Protein AF-A0A7X7UYP5-F1 (afdb_monomer_lite)

Foldseek 3Di:
DVVCVVVVHQWDKAADPQFPFKFFQDLLDTHTDDDCLVVVVQVVVQVQFPQAFKEFEAAPVVRHSVDDDDQKDKQAFDPR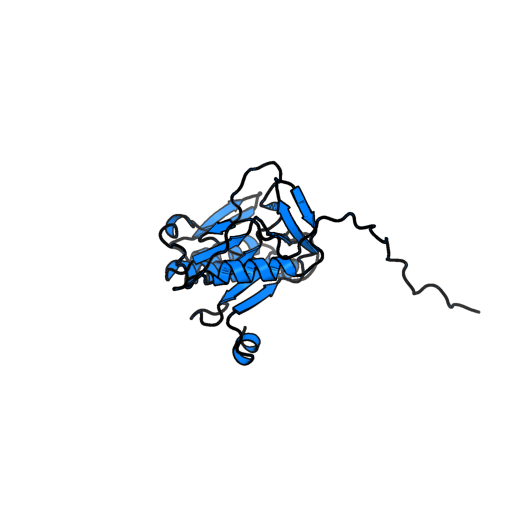IITGGPPPPDDFDDDAPSSRLSSVVSLVVLGMYIYGPSMHTHHDDQPPDPDDCNVPQDPDCSLVVRQVRVCVSCVPFKDWDDDPRGIHIDGHSVVSPPRDTHGDPPDDDDDDDDPSPDDDDDDDPDPDDPPPPPDDPDD

Radius of gyration: 20.15 Å; chains: 1; bounding box: 47×52×63 Å

Structure (mmCIF, N/CA/C/O backbone):
data_AF-A0A7X7UYP5-F1
#
_entry.id   AF-A0A7X7UYP5-F1
#
loop_
_atom_site.group_PDB
_atom_site.id
_atom_site.type_symbol
_atom_site.label_atom_id
_atom_site.label_alt_id
_atom_site.label_comp_id
_atom_site.label_asym_id
_atom_site.label_entity_id
_atom_site.label_seq_id
_atom_site.pdbx_PDB_ins_code
_atom_site.Cartn_x
_atom_site.Cartn_y
_atom_site.Cartn_z
_atom_site.occupancy
_atom_site.B_iso_or_equiv
_atom_site.auth_seq_id
_atom_site.auth_comp_id
_atom_site.auth_asym_id
_atom_site.auth_atom_id
_atom_site.pdbx_PDB_model_num
ATOM 1 N N . TRP A 1 1 ? -11.548 6.857 -11.536 1.00 92.25 1 TRP A N 1
ATOM 2 C CA . TRP A 1 1 ? -11.460 7.909 -10.504 1.00 92.25 1 TRP A CA 1
ATOM 3 C C . TRP A 1 1 ? -12.601 8.910 -10.645 1.00 92.25 1 TRP A C 1
ATOM 5 O O . TRP A 1 1 ? -13.434 8.954 -9.751 1.00 92.25 1 TRP A O 1
ATOM 15 N N . ASP A 1 2 ? -12.691 9.662 -11.748 1.00 94.06 2 ASP A N 1
ATOM 16 C CA . ASP A 1 2 ? -13.656 10.773 -11.877 1.00 94.06 2 ASP A CA 1
ATOM 17 C C . ASP A 1 2 ? -15.117 10.346 -11.751 1.00 94.06 2 ASP A C 1
ATOM 19 O O . ASP A 1 2 ? -15.872 10.990 -11.034 1.00 94.06 2 ASP A O 1
ATOM 23 N N . HIS A 1 3 ? -15.487 9.206 -12.336 1.00 95.62 3 HIS A N 1
ATOM 24 C CA . HIS A 1 3 ? -16.818 8.621 -12.165 1.00 95.62 3 HIS A CA 1
ATOM 25 C C . HIS A 1 3 ? -17.200 8.444 -10.682 1.00 95.62 3 HIS A C 1
ATOM 27 O O . HIS A 1 3 ? -18.268 8.864 -10.259 1.00 95.62 3 HIS A O 1
ATOM 33 N N . SER A 1 4 ? -16.281 7.936 -9.852 1.00 96.69 4 SER A N 1
ATOM 34 C CA . SER A 1 4 ? -16.532 7.760 -8.417 1.00 96.69 4 SER A CA 1
ATOM 35 C C . SER A 1 4 ? -16.694 9.089 -7.668 1.00 96.69 4 SER A C 1
ATOM 37 O O . SER A 1 4 ? -17.477 9.168 -6.723 1.00 96.69 4 SER A O 1
ATOM 39 N N . ILE A 1 5 ? -15.971 10.135 -8.084 1.00 96.62 5 ILE A N 1
ATOM 40 C CA . ILE A 1 5 ? -16.142 11.490 -7.541 1.00 96.62 5 ILE A CA 1
ATOM 41 C C . ILE A 1 5 ? -17.507 12.052 -7.942 1.00 96.62 5 ILE A C 1
ATOM 43 O O . ILE A 1 5 ? -18.197 12.610 -7.095 1.00 96.62 5 ILE A O 1
ATOM 47 N N . GLN A 1 6 ? -17.893 11.897 -9.210 1.00 97.25 6 GLN A N 1
ATOM 48 C CA . GLN A 1 6 ? -19.176 12.371 -9.738 1.00 97.25 6 GLN A CA 1
ATOM 49 C C . GLN A 1 6 ? -20.362 11.711 -9.025 1.00 97.25 6 GLN A C 1
ATOM 51 O O . GLN A 1 6 ? -21.352 12.378 -8.748 1.00 97.25 6 GLN A O 1
ATOM 56 N N . GLU A 1 7 ? -20.234 10.437 -8.652 1.00 97.69 7 GLU A N 1
ATOM 57 C CA . GLU A 1 7 ? -21.229 9.716 -7.848 1.00 97.69 7 GLU A CA 1
ATOM 58 C C . GLU A 1 7 ? -21.201 10.062 -6.344 1.00 97.69 7 GLU A C 1
ATOM 60 O O . GLU A 1 7 ? -22.009 9.552 -5.571 1.00 97.69 7 GLU A O 1
ATOM 65 N N . GLY A 1 8 ? -20.286 10.928 -5.897 1.00 97.44 8 GLY A N 1
ATOM 66 C CA . GLY A 1 8 ? -20.226 11.396 -4.509 1.00 97.44 8 GLY A CA 1
ATOM 67 C C . GLY A 1 8 ? -19.564 10.428 -3.523 1.00 97.44 8 GLY A C 1
ATOM 68 O O . GLY A 1 8 ? -19.680 10.604 -2.306 1.00 97.44 8 GLY A O 1
ATOM 69 N N . HIS A 1 9 ? -18.836 9.413 -3.999 1.00 97.81 9 HIS A N 1
ATOM 70 C CA . HIS A 1 9 ? -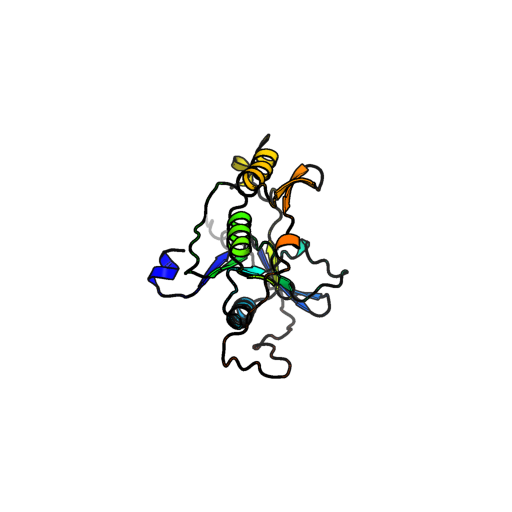18.145 8.475 -3.111 1.00 97.81 9 HIS A CA 1
ATOM 71 C C . HIS A 1 9 ? -16.899 9.108 -2.480 1.00 97.81 9 HIS A C 1
ATOM 73 O O . HIS A 1 9 ? -16.184 9.901 -3.093 1.00 97.81 9 HIS A O 1
ATOM 79 N N . LYS A 1 10 ? -16.570 8.710 -1.243 1.00 97.62 10 LYS A N 1
ATOM 80 C CA . LYS A 1 10 ? -15.363 9.191 -0.533 1.00 97.62 10 LYS A CA 1
ATOM 81 C C . LYS A 1 10 ? -14.080 8.498 -0.989 1.00 97.62 10 LYS A C 1
ATOM 83 O O . LYS A 1 10 ? -12.987 9.048 -0.832 1.00 97.62 10 LYS A O 1
ATOM 88 N N . LYS A 1 11 ? -14.207 7.263 -1.470 1.00 98.12 11 LYS A N 1
ATOM 89 C CA . LYS A 1 11 ? -13.112 6.411 -1.927 1.00 98.12 11 LYS A CA 1
ATOM 90 C C . LYS A 1 11 ? -13.592 5.538 -3.080 1.00 98.12 11 LYS A C 1
ATOM 92 O O . LYS A 1 11 ? -14.792 5.316 -3.209 1.00 98.12 11 LYS A O 1
ATOM 97 N N . HIS A 1 12 ? -12.657 4.996 -3.846 1.00 98.06 12 HIS A N 1
ATOM 98 C CA . HIS A 1 12 ? -12.935 3.953 -4.828 1.00 98.06 12 HIS A CA 1
ATOM 99 C C . HIS A 1 12 ? -11.889 2.856 -4.778 1.00 98.06 12 HIS A C 1
ATOM 101 O O . HIS A 1 12 ? -10.737 3.100 -4.417 1.00 98.06 12 HIS A O 1
ATOM 107 N N . TRP A 1 13 ? -12.307 1.661 -5.174 1.00 98.06 13 TRP A N 1
ATOM 108 C CA . TRP A 1 13 ? -11.406 0.556 -5.435 1.00 98.06 13 TRP A CA 1
ATOM 109 C C . TRP A 1 13 ? -10.909 0.595 -6.884 1.00 98.06 13 TRP A C 1
ATOM 111 O O . TRP A 1 13 ? -11.681 0.868 -7.803 1.00 98.06 13 TRP A O 1
ATOM 121 N N . ILE A 1 14 ? -9.630 0.288 -7.080 1.00 95.88 14 ILE A N 1
ATOM 122 C CA . ILE A 1 14 ? -9.044 -0.116 -8.359 1.00 95.88 14 ILE A CA 1
ATOM 123 C C . ILE A 1 14 ? -8.486 -1.519 -8.174 1.00 95.88 14 ILE A C 1
ATOM 125 O O . ILE A 1 14 ? -7.685 -1.743 -7.266 1.00 95.88 14 ILE A O 1
ATOM 129 N N . LEU A 1 15 ? -8.946 -2.451 -9.007 1.00 94.75 15 LEU A N 1
ATOM 130 C CA . LEU A 1 15 ? -8.510 -3.841 -9.023 1.00 94.75 15 LEU A CA 1
ATOM 131 C C . LEU A 1 15 ? -7.979 -4.162 -10.413 1.00 94.75 15 LEU A C 1
ATOM 133 O O . LEU A 1 15 ? -8.661 -3.914 -11.407 1.00 94.75 15 LEU A O 1
ATOM 137 N N . ASP A 1 16 ? -6.801 -4.763 -10.463 1.00 91.88 16 ASP A N 1
ATOM 138 C CA . ASP A 1 16 ? -6.270 -5.305 -11.703 1.00 91.88 16 ASP A CA 1
ATOM 139 C C . ASP A 1 16 ? -7.032 -6.579 -12.093 1.00 91.88 16 ASP A C 1
ATOM 141 O O . ASP A 1 16 ? -7.384 -7.412 -11.254 1.00 91.88 16 ASP A O 1
ATOM 145 N N . ASP A 1 17 ? -7.230 -6.746 -13.393 1.00 87.69 17 ASP A N 1
ATOM 146 C CA . ASP A 1 17 ? -7.996 -7.824 -14.024 1.00 87.69 17 ASP A CA 1
ATOM 147 C C . ASP A 1 17 ? -7.378 -9.225 -13.880 1.00 87.69 17 ASP A C 1
ATOM 149 O O . ASP A 1 17 ? -8.068 -10.235 -14.003 1.00 87.69 17 ASP A O 1
ATOM 153 N N . ASN A 1 18 ? -6.086 -9.312 -13.572 1.00 88.44 18 ASN A N 1
ATOM 154 C CA . ASN A 1 18 ? -5.356 -10.569 -13.402 1.00 88.44 18 ASN A CA 1
ATOM 155 C C . ASN A 1 18 ? -5.210 -11.010 -11.928 1.00 88.44 18 ASN A C 1
ATOM 157 O O . ASN A 1 18 ? -4.258 -11.719 -11.573 1.00 88.44 18 ASN A O 1
ATOM 161 N N . ILE A 1 19 ? -6.120 -10.574 -11.053 1.00 93.25 19 ILE A N 1
ATOM 162 C CA . ILE A 1 19 ? -6.278 -11.127 -9.703 1.00 93.25 19 ILE A CA 1
ATOM 163 C C . ILE A 1 19 ? -7.274 -12.290 -9.768 1.00 93.25 19 ILE A C 1
ATOM 165 O O . ILE A 1 19 ? -8.464 -12.087 -9.988 1.00 93.25 19 ILE A O 1
ATOM 169 N N . GLY A 1 20 ? -6.794 -13.517 -9.554 1.00 91.44 20 GLY A N 1
ATOM 170 C CA . GLY A 1 20 ? -7.617 -14.721 -9.723 1.00 91.44 20 GLY A CA 1
ATOM 171 C C . GLY A 1 20 ? -8.567 -14.999 -8.556 1.00 91.44 20 GLY A C 1
ATOM 172 O O . GLY A 1 20 ? -9.674 -15.505 -8.742 1.00 91.44 20 GLY A O 1
ATOM 173 N N . CYS A 1 21 ? -8.141 -14.694 -7.330 1.00 94.81 21 CYS A N 1
ATOM 174 C CA . CYS A 1 21 ? -8.973 -14.798 -6.135 1.00 94.81 21 CYS A CA 1
ATOM 175 C C . CYS A 1 21 ? -8.396 -13.997 -4.957 1.00 94.81 21 CYS A C 1
ATOM 177 O O . CYS A 1 21 ? -7.353 -13.349 -5.065 1.00 94.81 21 CYS A O 1
ATOM 179 N N . PHE A 1 22 ? -9.082 -14.056 -3.814 1.00 97.44 22 PHE A N 1
ATOM 180 C CA . PHE A 1 22 ? -8.644 -13.439 -2.566 1.00 97.44 22 PHE A CA 1
ATOM 181 C C . PHE A 1 22 ? -8.608 -14.454 -1.428 1.00 97.44 22 PHE A C 1
ATOM 183 O O . PHE A 1 22 ? -9.371 -15.424 -1.415 1.00 97.44 22 PHE A O 1
ATOM 190 N N . TYR A 1 23 ? -7.757 -14.192 -0.438 1.00 97.31 23 TYR A N 1
ATOM 191 C CA . TYR A 1 23 ? -7.598 -15.046 0.734 1.00 97.31 23 TYR A CA 1
ATOM 192 C C . TYR A 1 23 ? -7.751 -14.277 2.045 1.00 97.31 23 TYR A C 1
ATOM 194 O O . TYR A 1 23 ? -7.319 -13.132 2.168 1.00 97.31 23 TYR A O 1
ATOM 202 N N . ARG A 1 24 ? -8.272 -14.956 3.067 1.00 96.56 24 ARG A N 1
ATOM 203 C CA . ARG A 1 24 ? -8.165 -14.582 4.478 1.00 96.56 24 ARG A CA 1
ATOM 204 C C . ARG A 1 24 ? -6.976 -15.330 5.079 1.00 96.56 24 ARG A C 1
ATOM 206 O O . ARG A 1 24 ? -6.966 -16.560 5.096 1.00 96.56 24 ARG A O 1
ATOM 213 N N . LEU A 1 25 ? -5.991 -14.597 5.596 1.00 96.19 25 LEU A N 1
ATOM 214 C CA . LEU A 1 25 ? -4.861 -15.167 6.332 1.00 96.19 25 LEU A CA 1
ATOM 215 C C . LEU A 1 25 ? -5.162 -15.215 7.830 1.00 96.19 25 LEU A C 1
ATOM 217 O O . LEU A 1 25 ? -5.034 -14.203 8.520 1.00 96.19 25 LEU A O 1
ATOM 221 N N . ASN A 1 26 ? -5.509 -16.383 8.355 1.00 92.88 26 ASN A N 1
ATOM 222 C CA . ASN A 1 26 ? -5.739 -16.564 9.786 1.00 92.88 26 ASN A CA 1
ATOM 223 C C . ASN A 1 26 ? -4.924 -17.741 10.322 1.00 92.88 26 ASN A C 1
ATOM 225 O O . ASN A 1 26 ? -4.877 -18.786 9.682 1.00 92.88 26 ASN A O 1
ATOM 229 N N . HIS A 1 27 ? -4.254 -17.568 11.465 1.00 90.44 27 HIS A N 1
ATOM 230 C CA . HIS A 1 27 ? -3.369 -18.584 12.059 1.00 90.44 27 HIS A CA 1
ATOM 231 C C . HIS A 1 27 ? -2.393 -19.227 11.050 1.00 90.44 27 HIS A C 1
ATOM 233 O O . HIS A 1 27 ? -2.222 -20.442 11.020 1.00 90.44 27 HIS A O 1
ATOM 239 N N . ASN A 1 28 ? -1.765 -18.413 10.190 1.00 91.88 28 ASN A N 1
ATOM 240 C CA . ASN A 1 28 ? -0.854 -18.871 9.129 1.00 91.88 28 ASN A CA 1
ATOM 241 C C . ASN A 1 28 ? -1.485 -19.841 8.098 1.00 91.88 28 ASN A C 1
ATOM 243 O O . ASN A 1 28 ? -0.784 -20.541 7.357 1.00 91.88 28 ASN A O 1
ATOM 247 N N . LEU A 1 29 ? -2.814 -19.854 8.000 1.00 93.31 29 LEU A N 1
ATOM 248 C CA . LEU A 1 29 ? -3.590 -20.530 6.965 1.00 93.31 29 LEU A CA 1
ATOM 249 C C . LEU A 1 29 ? -4.213 -19.491 6.039 1.00 93.31 29 LEU A C 1
ATOM 251 O O . LEU A 1 29 ? -4.695 -18.456 6.492 1.00 93.31 29 LEU A O 1
ATOM 255 N N . LYS A 1 30 ? -4.183 -19.767 4.736 1.00 95.25 30 LYS A N 1
ATOM 256 C CA . LYS A 1 30 ? -4.757 -18.908 3.699 1.00 95.25 30 LYS A CA 1
ATOM 257 C C . LYS A 1 30 ? -6.018 -19.574 3.177 1.00 95.25 30 LYS A C 1
ATOM 259 O O . LYS A 1 30 ? -5.931 -20.542 2.429 1.00 95.25 30 LYS A O 1
ATOM 264 N N . TYR A 1 31 ? -7.171 -19.081 3.602 1.00 95.38 31 TYR A N 1
ATOM 265 C CA . TYR A 1 31 ? -8.463 -19.584 3.148 1.00 95.38 31 TYR A CA 1
ATOM 266 C C . TYR A 1 31 ? -8.974 -18.721 2.010 1.00 95.38 31 TYR A C 1
ATOM 268 O O . TYR A 1 31 ? -9.034 -17.501 2.160 1.00 95.38 31 TYR A O 1
ATOM 276 N N . ARG A 1 32 ? -9.336 -19.338 0.883 1.00 95.69 32 ARG A N 1
ATOM 277 C CA . ARG A 1 32 ? -9.972 -18.620 -0.224 1.00 95.69 32 ARG A CA 1
ATOM 278 C C . ARG A 1 32 ? -11.298 -18.035 0.255 1.00 95.69 32 ARG A C 1
ATOM 280 O O . ARG A 1 32 ? -12.057 -18.702 0.956 1.00 95.69 32 ARG A O 1
ATOM 287 N N . VAL A 1 33 ? -11.554 -16.789 -0.116 1.00 94.94 33 VAL A N 1
ATOM 288 C CA . VAL A 1 33 ? -12.777 -16.068 0.235 1.00 94.94 33 VAL A CA 1
ATOM 289 C C . VAL A 1 33 ? -13.701 -16.039 -0.978 1.00 94.94 33 VAL A C 1
ATOM 291 O O . VAL A 1 33 ? -13.247 -15.829 -2.101 1.00 94.94 33 VAL A O 1
ATOM 294 N N . TRP A 1 34 ? -14.994 -16.253 -0.735 1.00 91.62 34 TRP A N 1
ATOM 295 C CA . TRP A 1 34 ? -16.039 -16.315 -1.765 1.00 91.62 34 TRP A CA 1
ATOM 296 C C . TRP A 1 34 ? -17.038 -15.150 -1.694 1.00 91.62 34 TRP A C 1
ATOM 298 O O . TRP A 1 34 ? -17.967 -15.089 -2.489 1.00 91.62 34 TRP A O 1
ATOM 308 N N . SER A 1 35 ? -16.859 -14.221 -0.751 1.00 92.12 35 SER A N 1
ATOM 309 C CA . SER A 1 35 ? -17.697 -13.031 -0.589 1.00 92.12 35 SER A CA 1
ATOM 310 C C . SER A 1 35 ? -16.869 -11.743 -0.597 1.00 92.12 35 SER A C 1
ATOM 312 O O . SER A 1 35 ? -15.685 -11.731 -0.257 1.00 92.12 35 SER A O 1
ATOM 314 N N . GLY A 1 36 ? -17.522 -10.620 -0.908 1.00 94.44 36 GLY A N 1
ATOM 315 C CA . GLY A 1 36 ? -16.925 -9.283 -0.823 1.00 94.44 36 GLY A CA 1
ATOM 316 C C . GLY A 1 36 ? -16.675 -8.783 0.608 1.00 94.44 36 GLY A C 1
ATOM 317 O O . GLY A 1 36 ? -16.187 -7.670 0.789 1.00 94.44 36 GLY A O 1
ATOM 318 N N . THR A 1 37 ? -16.980 -9.579 1.641 1.00 96.62 37 THR A N 1
ATOM 319 C CA . THR A 1 37 ? -16.910 -9.161 3.051 1.00 96.62 37 THR A CA 1
ATOM 320 C C . THR A 1 37 ? -15.534 -8.613 3.431 1.00 96.62 37 THR A C 1
ATOM 322 O O . THR A 1 37 ? -15.450 -7.630 4.159 1.00 96.62 37 THR A O 1
ATOM 325 N N . ILE A 1 38 ? -14.443 -9.175 2.901 1.00 97.69 38 ILE A N 1
ATOM 326 C CA . ILE A 1 38 ? -13.086 -8.685 3.196 1.00 97.69 38 ILE A CA 1
ATOM 327 C C . ILE A 1 38 ? -12.839 -7.248 2.711 1.00 97.69 38 ILE A C 1
ATOM 329 O O . ILE A 1 38 ? -12.119 -6.508 3.378 1.00 97.69 38 ILE A O 1
ATOM 333 N N . PHE A 1 39 ? -13.463 -6.825 1.605 1.00 98.31 39 PHE A N 1
ATOM 334 C CA . PHE A 1 39 ? -13.389 -5.445 1.116 1.00 98.31 39 PHE A CA 1
ATOM 335 C C . PHE A 1 39 ? -14.111 -4.510 2.073 1.00 98.31 39 PHE A C 1
ATOM 337 O O . PHE A 1 39 ? -13.538 -3.514 2.509 1.00 98.31 39 PHE A O 1
ATOM 344 N N . ARG A 1 40 ? -15.312 -4.902 2.511 1.00 97.69 40 ARG A N 1
ATOM 345 C CA . ARG A 1 40 ? -16.074 -4.150 3.507 1.00 97.69 40 ARG A CA 1
ATOM 346 C C . ARG A 1 40 ? -15.318 -4.010 4.829 1.00 97.69 40 ARG A C 1
ATOM 348 O O . ARG A 1 40 ? -15.293 -2.933 5.415 1.00 97.69 40 ARG A O 1
ATOM 355 N N . VAL A 1 41 ? -14.678 -5.077 5.306 1.00 97.50 41 VAL A N 1
ATOM 356 C CA . VAL A 1 41 ? -13.884 -5.026 6.546 1.00 97.50 41 VAL A CA 1
ATOM 357 C C . VAL A 1 41 ? -12.662 -4.121 6.382 1.00 97.50 41 VAL A C 1
ATOM 359 O O . VAL A 1 41 ? -12.337 -3.361 7.295 1.00 97.50 41 VAL A O 1
ATOM 362 N N . ALA A 1 42 ? -12.006 -4.158 5.222 1.00 98.44 42 ALA A N 1
ATOM 363 C CA . ALA A 1 42 ? -10.893 -3.270 4.915 1.00 98.44 42 ALA A CA 1
ATOM 364 C C . ALA A 1 42 ? -11.317 -1.797 4.851 1.00 98.44 42 ALA A C 1
ATOM 366 O O . ALA A 1 42 ? -10.640 -0.953 5.434 1.00 98.44 42 ALA A O 1
ATOM 367 N N . GLU A 1 43 ? -12.458 -1.492 4.228 1.00 98.56 43 GLU A N 1
ATOM 368 C CA . GLU A 1 43 ? -13.066 -0.156 4.230 1.00 98.56 43 GLU A CA 1
ATOM 369 C C . GLU A 1 43 ? -13.362 0.321 5.648 1.00 98.56 43 GLU A C 1
ATOM 371 O O . GLU A 1 43 ? -12.911 1.398 6.025 1.00 98.56 43 GLU A O 1
ATOM 376 N N . ILE A 1 44 ? -14.048 -0.498 6.457 1.00 97.31 44 ILE A N 1
ATOM 377 C CA . ILE A 1 44 ? -14.376 -0.176 7.852 1.00 97.31 44 ILE A CA 1
ATOM 378 C C . ILE A 1 44 ? -13.102 0.112 8.643 1.00 97.31 44 ILE A C 1
ATOM 380 O O . ILE A 1 44 ? -13.056 1.093 9.380 1.00 97.31 44 ILE A O 1
ATOM 384 N N . PHE A 1 45 ? -12.063 -0.717 8.503 1.00 98.00 45 PHE A N 1
ATOM 385 C CA . PHE A 1 45 ? -10.793 -0.508 9.196 1.00 98.00 45 PHE A CA 1
ATOM 386 C C . PHE A 1 45 ? -10.103 0.781 8.741 1.00 98.00 45 PHE A C 1
ATOM 388 O O . PHE A 1 45 ? -9.682 1.581 9.574 1.00 98.00 45 PHE A O 1
ATOM 395 N N . THR A 1 46 ? -10.020 1.010 7.432 1.00 98.50 46 THR A N 1
ATOM 396 C CA . THR A 1 46 ? -9.455 2.229 6.845 1.00 98.50 46 THR A CA 1
ATOM 397 C C . THR A 1 46 ? -10.220 3.476 7.293 1.00 98.50 46 THR A C 1
ATOM 399 O O . THR A 1 46 ? -9.611 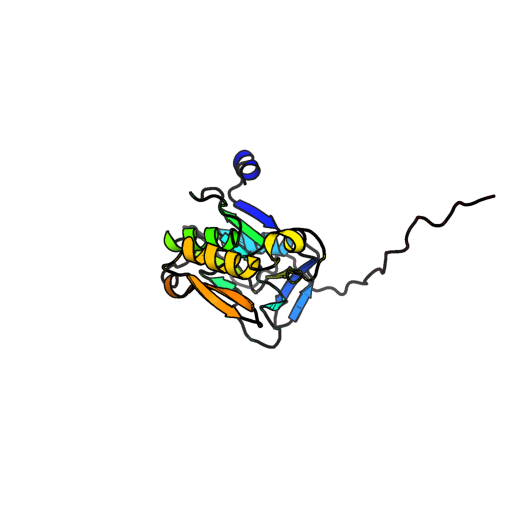4.492 7.630 1.00 98.50 46 THR A O 1
ATOM 402 N N . ASP A 1 47 ? -11.546 3.397 7.378 1.00 97.56 47 ASP A N 1
ATOM 403 C CA . ASP A 1 47 ? -12.420 4.500 7.765 1.00 97.56 47 ASP A CA 1
ATOM 404 C C . ASP A 1 47 ? -12.352 4.863 9.246 1.00 97.56 47 ASP A C 1
ATOM 406 O O . ASP A 1 47 ? -12.849 5.929 9.613 1.00 97.56 47 ASP A O 1
ATOM 410 N N . ARG A 1 48 ? -11.677 4.074 10.085 1.00 97.81 48 ARG A N 1
ATOM 411 C CA . ARG A 1 48 ? -11.357 4.471 11.468 1.00 97.81 48 ARG A CA 1
ATOM 412 C C . ARG A 1 48 ? -10.422 5.672 11.518 1.00 97.81 48 ARG A C 1
ATOM 414 O O . ARG A 1 48 ? -10.384 6.381 12.521 1.00 97.81 48 ARG A O 1
ATOM 421 N N . TYR A 1 49 ? -9.672 5.908 10.445 1.00 98.44 49 TYR A N 1
ATOM 422 C CA . TYR A 1 49 ? -8.592 6.878 10.426 1.00 98.44 49 TYR A CA 1
ATOM 423 C C . TYR A 1 49 ? -8.898 8.050 9.493 1.00 98.44 49 TYR A C 1
ATOM 425 O O . TYR A 1 49 ? -9.448 7.889 8.401 1.00 98.44 49 TYR A O 1
ATOM 433 N N . SER A 1 50 ? -8.546 9.262 9.918 1.00 97.88 50 SER A N 1
ATOM 434 C CA . SER A 1 50 ? -8.754 10.481 9.127 1.00 97.88 50 SER A CA 1
ATOM 435 C C . SER A 1 50 ? -7.685 10.674 8.048 1.00 97.88 50 SER A C 1
ATOM 437 O O . SER A 1 50 ? -7.967 11.292 7.023 1.00 97.88 50 SER A O 1
ATOM 439 N N . ASN A 1 51 ? -6.491 10.105 8.243 1.00 98.38 51 ASN A N 1
ATOM 440 C CA . ASN A 1 51 ? -5.303 10.350 7.423 1.00 98.38 51 ASN A CA 1
ATOM 441 C C . ASN A 1 51 ? -4.797 9.124 6.643 1.00 98.38 51 ASN A C 1
ATOM 443 O O . ASN A 1 51 ? -3.602 9.033 6.359 1.00 98.38 51 ASN A O 1
ATOM 447 N N . VAL A 1 52 ? -5.673 8.182 6.284 1.00 98.75 52 VAL A N 1
ATOM 448 C CA . VAL A 1 52 ? -5.320 7.098 5.353 1.00 98.75 52 VAL A CA 1
ATOM 449 C C . VAL A 1 52 ? -5.663 7.527 3.933 1.00 98.75 52 VAL A C 1
ATOM 451 O O . VAL A 1 52 ? -6.833 7.741 3.610 1.00 98.75 52 VAL A O 1
ATOM 454 N N . ALA A 1 53 ? -4.633 7.650 3.099 1.00 98.50 53 ALA A N 1
ATOM 455 C CA . ALA A 1 53 ? -4.784 7.984 1.688 1.00 98.50 53 ALA A CA 1
ATOM 456 C C . ALA A 1 53 ? -5.154 6.753 0.859 1.00 98.50 53 ALA A C 1
ATOM 458 O O . ALA A 1 53 ? -6.060 6.807 0.030 1.00 98.50 53 ALA A O 1
ATOM 459 N N . ILE A 1 54 ? -4.434 5.649 1.078 1.00 98.75 54 ILE A N 1
ATOM 460 C CA . ILE A 1 54 ? -4.531 4.441 0.258 1.00 98.75 54 ILE A CA 1
ATOM 461 C C . ILE A 1 54 ? -4.464 3.220 1.166 1.00 98.75 54 ILE A C 1
ATOM 463 O O . ILE A 1 54 ? -3.615 3.133 2.056 1.00 98.75 54 ILE A O 1
ATOM 467 N N . SER A 1 55 ? -5.335 2.251 0.924 1.00 98.88 55 SER A N 1
ATOM 468 C CA . SER A 1 55 ? -5.242 0.937 1.554 1.00 98.88 55 SER A CA 1
ATOM 469 C C . SER A 1 55 ? -5.447 -0.173 0.536 1.00 98.88 55 SER A C 1
ATOM 471 O O . SER A 1 55 ? -5.933 0.096 -0.553 1.00 98.88 55 SER A O 1
ATOM 473 N N . GLY A 1 56 ? -5.078 -1.407 0.855 1.00 98.56 56 GLY A N 1
ATOM 474 C CA . GLY A 1 56 ? -5.302 -2.529 -0.053 1.00 98.56 56 GLY A CA 1
ATOM 475 C C . GLY A 1 56 ? -4.665 -3.820 0.419 1.00 98.56 56 GLY A C 1
ATOM 476 O O . GLY A 1 56 ? -4.143 -3.891 1.534 1.00 98.56 56 GLY A O 1
ATOM 477 N N . PHE A 1 57 ? -4.736 -4.862 -0.403 1.00 98.50 57 PHE A N 1
ATOM 478 C CA . PHE A 1 57 ? -4.333 -6.214 -0.005 1.00 98.50 57 PHE A CA 1
ATOM 479 C C . PHE A 1 57 ? -2.935 -6.546 -0.505 1.00 98.50 57 PHE A C 1
ATOM 481 O O . PHE A 1 57 ? -2.572 -6.239 -1.637 1.00 98.50 57 PHE A O 1
ATOM 488 N N . ASN A 1 58 ? -2.139 -7.189 0.345 1.00 97.75 58 ASN A N 1
ATOM 489 C CA . ASN A 1 58 ? -0.833 -7.684 -0.057 1.00 97.75 58 ASN A CA 1
ATOM 490 C C . ASN A 1 58 ? -0.979 -8.888 -0.990 1.00 97.75 58 ASN A C 1
ATOM 492 O O . ASN A 1 58 ? -1.988 -9.595 -0.977 1.00 97.75 58 ASN A O 1
ATOM 496 N N . TYR A 1 59 ? 0.056 -9.157 -1.775 1.00 96.12 59 TYR A N 1
ATOM 497 C CA . TYR A 1 59 ? 0.072 -10.344 -2.616 1.00 96.12 59 TYR A CA 1
ATOM 498 C C . TYR A 1 59 ? 0.245 -11.595 -1.773 1.00 96.12 59 TYR A C 1
ATOM 500 O O . TYR A 1 59 ? 1.084 -11.641 -0.867 1.00 96.12 59 TYR A O 1
ATOM 508 N N . GLU A 1 60 ? -0.513 -12.630 -2.126 1.00 95.12 60 GLU A N 1
ATOM 509 C CA . GLU A 1 60 ? -0.439 -13.948 -1.504 1.00 95.12 60 GLU A CA 1
ATOM 510 C C . GLU A 1 60 ? 1.014 -14.435 -1.428 1.00 95.12 60 GLU A C 1
ATOM 512 O O . GLU A 1 60 ? 1.488 -14.787 -0.340 1.00 95.12 60 GLU A O 1
ATOM 517 N N . LEU A 1 61 ? 1.738 -14.338 -2.547 1.00 92.62 61 LEU A N 1
ATOM 518 C CA . LEU A 1 61 ? 3.105 -14.837 -2.703 1.00 92.62 61 LEU A CA 1
ATOM 519 C C . LEU A 1 61 ? 4.122 -14.134 -1.789 1.00 92.62 61 LEU A C 1
ATOM 521 O O . LEU A 1 61 ? 5.177 -14.688 -1.483 1.00 92.62 61 LEU A O 1
ATOM 525 N N . LEU A 1 62 ? 3.820 -12.910 -1.337 1.00 93.38 62 LEU A N 1
ATOM 526 C CA . LEU A 1 62 ? 4.701 -12.117 -0.474 1.00 93.38 62 LEU A CA 1
ATOM 527 C C . LEU A 1 62 ? 4.500 -12.409 1.018 1.00 93.38 62 LEU A C 1
ATOM 529 O O . LEU A 1 62 ? 5.318 -11.977 1.833 1.00 93.38 62 LEU A O 1
ATOM 533 N N . ILE A 1 63 ? 3.451 -13.154 1.383 1.00 95.00 63 ILE A N 1
ATOM 534 C CA . ILE A 1 63 ? 3.119 -13.504 2.769 1.00 95.00 63 ILE A CA 1
ATOM 535 C C . ILE A 1 63 ? 3.147 -15.027 2.944 1.00 95.00 63 ILE A C 1
ATOM 537 O O . ILE A 1 63 ? 2.105 -15.675 2.986 1.00 95.00 63 ILE A O 1
ATOM 541 N N . PRO A 1 64 ? 4.328 -15.665 3.013 1.00 92.50 64 PRO A N 1
ATOM 542 C CA . PRO A 1 64 ? 4.418 -17.118 3.121 1.00 92.50 64 PRO A CA 1
ATOM 543 C C . PRO A 1 64 ? 3.875 -17.623 4.466 1.00 92.50 64 PRO A C 1
ATOM 545 O O . PRO A 1 64 ? 4.182 -17.073 5.521 1.00 92.50 64 PRO A O 1
ATOM 548 N N . ARG A 1 65 ? 3.134 -18.741 4.443 1.00 91.62 65 ARG A N 1
ATOM 549 C CA . ARG A 1 65 ? 2.501 -19.356 5.632 1.00 91.62 65 ARG A CA 1
ATOM 550 C C . ARG A 1 65 ? 3.491 -19.714 6.748 1.00 91.62 65 ARG A C 1
ATOM 552 O O . ARG A 1 65 ? 3.131 -19.716 7.915 1.00 91.62 65 ARG A O 1
ATOM 559 N N . LYS A 1 66 ? 4.750 -20.005 6.408 1.00 90.50 66 LYS A N 1
ATOM 560 C CA . LYS A 1 66 ? 5.794 -20.381 7.379 1.00 90.50 66 LYS A CA 1
ATOM 561 C C . LYS A 1 66 ? 6.459 -19.181 8.073 1.00 90.50 66 LYS A C 1
ATOM 563 O O . LYS A 1 66 ? 7.412 -19.371 8.819 1.00 90.50 66 LYS A O 1
ATOM 568 N N . ARG A 1 67 ? 5.992 -17.950 7.834 1.00 89.06 67 ARG A N 1
ATOM 569 C CA . ARG A 1 67 ? 6.563 -16.729 8.414 1.00 89.06 67 ARG A CA 1
ATOM 570 C C . ARG A 1 67 ? 5.506 -15.958 9.197 1.00 89.06 67 ARG A C 1
ATOM 572 O O . ARG A 1 67 ? 4.462 -15.611 8.659 1.00 89.06 67 ARG A O 1
ATOM 579 N N . LYS A 1 68 ? 5.816 -15.618 10.451 1.00 88.94 68 LYS A N 1
ATOM 580 C CA . LYS A 1 68 ? 4.990 -14.708 11.255 1.00 88.94 68 LYS A CA 1
ATOM 581 C C . LYS A 1 68 ? 5.035 -13.294 10.662 1.00 88.94 68 LYS A C 1
ATOM 583 O O . LYS A 1 68 ? 6.107 -12.802 10.305 1.00 88.94 68 LYS A O 1
ATOM 588 N N . GLY A 1 69 ? 3.884 -12.632 10.596 1.00 90.50 69 GLY A N 1
ATOM 589 C CA . GLY A 1 69 ? 3.756 -11.253 10.127 1.00 90.50 69 GLY A CA 1
ATOM 590 C C . GLY A 1 69 ? 2.624 -10.511 10.842 1.00 90.50 69 GLY A C 1
ATOM 591 O O . GLY A 1 69 ? 1.754 -11.154 11.430 1.00 90.50 69 GLY A O 1
ATOM 592 N N . PRO A 1 70 ? 2.638 -9.167 10.830 1.00 95.50 70 PRO A N 1
ATOM 593 C CA . PRO A 1 70 ? 1.543 -8.370 11.372 1.00 95.50 70 PRO A CA 1
ATOM 594 C C . PRO A 1 70 ? 0.300 -8.471 10.471 1.00 95.50 70 PRO A C 1
ATOM 596 O O . PRO A 1 70 ? 0.441 -8.781 9.285 1.00 95.50 70 PRO A O 1
ATOM 599 N N . PRO A 1 71 ? -0.905 -8.148 10.975 1.00 95.75 71 PRO A N 1
ATOM 600 C CA . PRO A 1 71 ? -2.139 -8.174 10.182 1.00 95.75 71 PRO A CA 1
ATOM 601 C C . PRO A 1 71 ? -2.151 -7.152 9.035 1.00 95.75 71 PRO A C 1
ATOM 603 O O . PRO A 1 71 ? -2.908 -7.314 8.080 1.00 95.75 71 PRO A O 1
ATOM 606 N N . PHE A 1 72 ? -1.307 -6.123 9.100 1.00 98.25 72 PHE A N 1
ATOM 607 C CA . PHE A 1 72 ? -1.071 -5.157 8.032 1.00 98.25 72 PHE A CA 1
ATOM 608 C C . PHE A 1 72 ? 0.310 -4.509 8.194 1.00 98.25 72 PHE A C 1
ATOM 610 O O . PHE A 1 72 ? 0.884 -4.499 9.285 1.00 98.25 72 PHE A O 1
ATOM 617 N N . TYR A 1 73 ? 0.833 -3.948 7.109 1.00 98.31 73 TYR A N 1
ATOM 618 C CA . TYR A 1 73 ? 1.961 -3.023 7.122 1.00 98.31 73 TYR A CA 1
ATOM 619 C C . TYR A 1 73 ? 1.468 -1.590 6.951 1.00 98.31 73 TYR A C 1
ATOM 621 O O . TYR A 1 73 ? 0.481 -1.345 6.259 1.00 98.31 73 TYR A O 1
ATOM 629 N N . LEU A 1 74 ? 2.184 -0.646 7.557 1.00 98.56 74 LEU A N 1
ATOM 630 C CA . LEU A 1 74 ? 1.931 0.779 7.389 1.00 98.56 74 LEU A CA 1
ATOM 631 C C . LEU A 1 74 ? 2.987 1.432 6.511 1.00 98.56 74 LEU A C 1
ATOM 633 O O . LEU A 1 74 ? 4.142 1.005 6.486 1.00 98.56 74 LEU A O 1
ATOM 637 N N . ASN A 1 75 ? 2.570 2.515 5.864 1.00 98.62 75 ASN A N 1
ATOM 638 C CA . ASN A 1 75 ? 3.431 3.493 5.203 1.00 98.62 75 ASN A CA 1
ATOM 639 C C . ASN A 1 75 ? 4.356 2.875 4.160 1.00 98.62 75 ASN A C 1
ATOM 641 O O . ASN A 1 75 ? 5.555 3.142 4.090 1.00 98.62 75 ASN A O 1
ATOM 645 N N . THR A 1 76 ? 3.760 2.004 3.360 1.00 98.25 76 THR A N 1
ATOM 646 C CA . THR A 1 76 ? 4.407 1.310 2.262 1.00 98.25 76 THR A CA 1
ATOM 647 C C . THR A 1 76 ? 3.515 1.354 1.023 1.00 98.25 76 THR A C 1
ATOM 649 O O . THR A 1 76 ? 2.361 1.772 1.080 1.00 98.25 76 THR A O 1
ATOM 652 N N . ARG A 1 77 ? 4.044 0.948 -0.121 1.00 97.00 77 ARG A N 1
ATOM 653 C CA . ARG A 1 77 ? 3.258 0.738 -1.342 1.00 97.00 77 ARG A CA 1
ATOM 654 C C . ARG A 1 77 ? 2.087 -0.232 -1.179 1.00 97.00 77 ARG A C 1
ATOM 656 O O . ARG A 1 77 ? 2.201 -1.232 -0.469 1.00 97.00 77 ARG A O 1
ATOM 663 N N . VAL A 1 78 ? 1.032 0.035 -1.938 1.00 97.94 78 VAL A N 1
ATOM 664 C CA . VAL A 1 78 ? -0.109 -0.847 -2.199 1.00 97.94 78 VAL A CA 1
ATOM 665 C C . VAL A 1 78 ? -0.193 -1.014 -3.713 1.00 97.94 78 VAL A C 1
ATOM 667 O O . VAL A 1 78 ? -0.048 -0.021 -4.413 1.00 97.94 78 VAL A O 1
ATOM 670 N N . TYR A 1 79 ? -0.362 -2.240 -4.210 1.00 93.69 79 TYR A N 1
ATOM 671 C CA . TYR A 1 79 ? -0.296 -2.551 -5.643 1.00 93.69 79 TYR A CA 1
ATOM 672 C C . TYR A 1 79 ? -1.528 -3.304 -6.111 1.00 93.69 79 TYR A C 1
ATOM 674 O O . TYR A 1 79 ? -1.994 -4.182 -5.380 1.00 93.69 79 TYR A O 1
ATOM 682 N N . SER A 1 80 ? -1.995 -3.010 -7.328 1.00 91.62 80 SER A N 1
ATOM 683 C CA . SER A 1 80 ? -3.005 -3.774 -8.084 1.00 91.62 80 SER A CA 1
ATOM 684 C C . SER A 1 80 ? -4.382 -3.972 -7.436 1.00 91.62 80 SER A C 1
ATOM 686 O O . SER A 1 80 ? -5.281 -4.534 -8.051 1.00 91.62 80 SER A O 1
ATOM 688 N N . ASN A 1 81 ? -4.553 -3.582 -6.180 1.00 95.75 81 ASN A N 1
ATOM 689 C CA . ASN A 1 81 ? -5.798 -3.627 -5.437 1.00 95.75 81 ASN A CA 1
ATOM 690 C C . ASN A 1 81 ? -5.772 -2.493 -4.411 1.00 95.75 81 ASN A C 1
ATOM 692 O O . ASN A 1 81 ? -5.260 -2.667 -3.300 1.00 95.75 81 ASN A O 1
ATOM 696 N N . LEU A 1 82 ? -6.247 -1.318 -4.817 1.00 97.50 82 LEU A N 1
ATOM 697 C CA . LEU A 1 82 ? -6.116 -0.075 -4.070 1.00 97.50 82 LEU A CA 1
ATOM 698 C C . LEU A 1 82 ? -7.493 0.506 -3.769 1.00 97.50 82 LEU A C 1
ATOM 700 O O . LEU A 1 82 ? -8.243 0.830 -4.680 1.00 97.50 82 LEU A O 1
ATOM 704 N N . LEU A 1 83 ? -7.780 0.722 -2.492 1.00 98.69 83 LEU A N 1
ATOM 705 C CA . LEU A 1 83 ? -8.828 1.615 -2.023 1.00 98.69 83 LEU A CA 1
ATOM 706 C C . LEU A 1 83 ? -8.227 3.009 -1.853 1.00 98.69 83 LEU A C 1
ATOM 708 O O . LEU A 1 83 ? -7.447 3.243 -0.924 1.00 98.69 83 LEU A O 1
ATOM 712 N N . ILE A 1 84 ? -8.594 3.921 -2.747 1.00 98.56 84 ILE A N 1
ATOM 713 C CA . ILE A 1 84 ? -7.999 5.251 -2.884 1.00 98.56 84 ILE A CA 1
ATOM 714 C C . ILE A 1 84 ? -8.979 6.305 -2.394 1.00 98.56 84 ILE A C 1
ATOM 716 O O . ILE A 1 84 ? -10.151 6.301 -2.768 1.00 98.56 84 ILE A O 1
ATOM 720 N N . ARG A 1 85 ? -8.495 7.232 -1.567 1.00 98.06 85 ARG A N 1
ATOM 721 C CA . ARG A 1 85 ? -9.259 8.396 -1.121 1.00 98.06 85 ARG A CA 1
ATOM 722 C C . ARG A 1 85 ? -9.444 9.408 -2.264 1.00 98.06 85 ARG A C 1
ATOM 724 O O . ARG A 1 85 ? -8.481 9.795 -2.918 1.00 98.06 85 ARG A O 1
ATOM 731 N N . ASN A 1 86 ? -10.686 9.830 -2.509 1.00 97.88 86 ASN A N 1
ATOM 732 C CA . ASN A 1 86 ? -11.044 10.598 -3.709 1.00 97.88 86 ASN A CA 1
ATOM 733 C C . ASN A 1 86 ? -10.580 12.059 -3.698 1.00 97.88 86 ASN A C 1
ATOM 735 O O . ASN A 1 86 ? -10.299 12.612 -4.761 1.00 97.88 86 ASN A O 1
ATOM 739 N N . ASP A 1 87 ? -10.481 12.665 -2.517 1.00 96.38 87 ASP A N 1
ATOM 740 C CA . ASP A 1 87 ? -10.088 14.066 -2.314 1.00 96.38 87 ASP A CA 1
ATOM 741 C C . ASP A 1 87 ? -8.562 14.271 -2.251 1.00 96.38 87 ASP A C 1
ATOM 743 O O . ASP A 1 87 ? -8.100 15.366 -1.932 1.00 96.38 87 ASP A O 1
ATOM 747 N N . LEU A 1 88 ? -7.764 13.236 -2.550 1.00 96.81 88 LEU A N 1
ATOM 748 C CA . LEU A 1 88 ? -6.318 13.399 -2.652 1.00 96.81 88 LEU A CA 1
ATOM 749 C C . LEU A 1 88 ? -5.996 14.431 -3.746 1.00 96.81 88 LEU A C 1
ATOM 751 O O . LEU A 1 88 ? -6.599 14.381 -4.823 1.00 96.81 88 LEU A O 1
ATOM 755 N N . PRO A 1 89 ? -5.006 15.315 -3.536 1.00 95.25 89 PRO A N 1
ATOM 756 C CA . PRO A 1 89 ? -4.617 16.322 -4.527 1.00 95.25 89 PRO A CA 1
ATOM 757 C C . PRO A 1 89 ? -3.794 15.731 -5.688 1.00 95.25 89 PRO A C 1
ATOM 759 O O . PRO A 1 89 ? -3.332 16.447 -6.570 1.00 95.25 89 PRO A O 1
ATOM 762 N N . TYR A 1 90 ? -3.591 14.413 -5.693 1.00 93.56 90 TYR A N 1
ATOM 763 C CA . TYR A 1 90 ? -2.796 13.681 -6.671 1.00 93.56 90 TYR A CA 1
ATOM 764 C C . TYR A 1 90 ? -3.701 12.887 -7.614 1.00 93.56 90 TYR A C 1
ATOM 766 O O . TYR A 1 90 ? -4.730 12.352 -7.202 1.00 93.56 90 TYR A O 1
ATOM 774 N N . ARG A 1 91 ? -3.273 12.725 -8.865 1.00 94.75 91 ARG A N 1
ATOM 775 C CA . ARG A 1 91 ? -3.843 11.763 -9.819 1.00 94.75 91 ARG A CA 1
ATOM 776 C C . ARG A 1 91 ? -2.761 10.834 -10.353 1.00 94.75 91 ARG A C 1
ATOM 778 O O . ARG A 1 91 ? -1.574 11.096 -10.134 1.00 94.75 91 ARG A O 1
ATOM 785 N N . TRP A 1 92 ? -3.180 9.754 -11.006 1.00 94.88 92 TRP A N 1
ATOM 786 C CA . TRP A 1 92 ? -2.299 8.827 -11.717 1.00 94.88 92 TRP A CA 1
ATOM 787 C C . TRP A 1 92 ? -1.372 9.577 -12.676 1.00 94.88 92 TRP A C 1
ATOM 789 O O . TRP A 1 92 ? -1.780 10.565 -13.288 1.00 94.88 92 TRP A O 1
ATOM 799 N N . ARG A 1 93 ? -0.110 9.150 -12.753 1.00 94.50 93 ARG A N 1
ATOM 800 C CA . ARG A 1 93 ? 0.872 9.722 -13.675 1.00 94.50 93 ARG A CA 1
ATOM 801 C C . ARG A 1 93 ? 1.977 8.724 -13.981 1.00 94.50 93 ARG A C 1
ATOM 803 O O . ARG A 1 93 ? 2.369 7.933 -13.125 1.00 94.50 93 ARG A O 1
ATOM 810 N N . GLY A 1 94 ? 2.594 8.919 -15.140 1.00 89.44 94 GLY A N 1
ATOM 811 C CA . GLY A 1 94 ? 3.709 8.108 -15.602 1.00 89.44 94 GLY A CA 1
ATOM 812 C C . GLY A 1 94 ? 3.240 6.889 -16.388 1.00 89.44 94 GLY A C 1
ATOM 813 O O . GLY A 1 94 ? 2.072 6.753 -16.716 1.00 89.44 94 GLY A O 1
ATOM 814 N N . ARG A 1 95 ? 4.201 6.037 -16.740 1.00 88.12 95 ARG A N 1
ATOM 815 C CA . ARG A 1 95 ? 3.978 4.808 -17.520 1.00 88.12 95 ARG A CA 1
ATOM 816 C C . ARG A 1 95 ? 4.229 3.539 -16.706 1.00 88.12 95 ARG A C 1
ATOM 818 O O . ARG A 1 95 ? 3.771 2.461 -17.061 1.00 88.12 95 ARG A O 1
ATOM 825 N N . TYR A 1 96 ? 5.017 3.659 -15.640 1.00 90.19 96 TYR A N 1
ATOM 826 C CA . TYR A 1 96 ? 5.471 2.549 -14.814 1.00 90.19 96 TYR A CA 1
ATOM 827 C C . TYR A 1 96 ? 5.261 2.877 -13.344 1.00 90.19 96 TYR A C 1
ATOM 829 O O . TYR A 1 96 ? 5.489 4.008 -12.923 1.00 90.19 96 TYR A O 1
ATOM 837 N N . ASN A 1 97 ? 4.945 1.852 -12.550 1.00 93.19 97 ASN A N 1
ATOM 838 C CA . ASN A 1 97 ? 4.868 1.937 -11.090 1.00 93.19 97 ASN A CA 1
ATOM 839 C C . ASN A 1 97 ? 3.916 3.035 -10.576 1.00 93.19 97 ASN A C 1
ATOM 841 O O . ASN A 1 97 ? 4.167 3.584 -9.504 1.00 93.19 97 ASN A O 1
ATOM 845 N N . GLU A 1 98 ? 2.843 3.346 -11.305 1.00 94.69 98 GLU A N 1
ATOM 846 C CA . GLU A 1 98 ? 1.938 4.461 -10.990 1.00 94.69 98 GLU A CA 1
ATOM 847 C C . GLU A 1 98 ? 1.341 4.331 -9.576 1.00 94.69 98 GLU A C 1
ATOM 849 O O . GLU A 1 98 ? 1.314 5.301 -8.820 1.00 94.69 98 GLU A O 1
ATOM 854 N N . ASP A 1 99 ? 1.001 3.105 -9.160 1.00 95.62 99 ASP A N 1
ATOM 855 C CA . ASP A 1 99 ? 0.600 2.763 -7.785 1.00 95.62 99 ASP A CA 1
ATOM 856 C C . ASP A 1 99 ? 1.645 3.186 -6.741 1.00 95.62 99 ASP A C 1
ATOM 858 O O . ASP A 1 99 ? 1.329 3.696 -5.660 1.00 95.62 99 ASP A O 1
ATOM 862 N N . THR A 1 100 ? 2.922 2.955 -7.063 1.00 97.25 100 THR A N 1
ATOM 863 C CA . THR A 1 100 ? 4.052 3.251 -6.176 1.00 97.25 100 THR A CA 1
ATOM 864 C C . THR A 1 100 ? 4.258 4.753 -6.060 1.00 97.25 100 THR A C 1
ATOM 866 O O . THR A 1 100 ? 4.428 5.243 -4.944 1.00 97.25 100 THR A O 1
ATOM 869 N N . ASP A 1 101 ? 4.232 5.470 -7.186 1.00 98.06 101 ASP A N 1
ATOM 870 C CA . ASP A 1 101 ? 4.336 6.933 -7.227 1.00 98.06 101 ASP A CA 1
ATOM 871 C C . ASP A 1 101 ? 3.203 7.583 -6.425 1.00 98.06 101 ASP A C 1
ATOM 873 O O . ASP A 1 101 ? 3.457 8.434 -5.567 1.00 98.06 101 ASP A O 1
ATOM 877 N N . LEU A 1 102 ? 1.960 7.132 -6.626 1.00 98.12 102 LEU A N 1
ATOM 878 C CA . LEU A 1 102 ? 0.801 7.659 -5.910 1.00 98.12 102 LEU A CA 1
ATOM 879 C C . LEU A 1 102 ? 0.941 7.456 -4.393 1.00 98.12 102 LEU A C 1
ATOM 881 O O . LEU A 1 102 ? 0.736 8.392 -3.615 1.00 98.12 102 LEU A O 1
ATOM 885 N N . CYS A 1 103 ? 1.365 6.260 -3.970 1.00 98.50 103 CYS A N 1
ATOM 886 C CA . CYS A 1 103 ? 1.665 5.976 -2.568 1.00 98.50 103 CYS A CA 1
ATOM 887 C C . CYS A 1 103 ? 2.783 6.877 -2.023 1.00 98.50 103 CYS A C 1
ATOM 889 O O . CYS A 1 103 ? 2.625 7.451 -0.950 1.00 98.50 103 CYS A O 1
ATOM 891 N N . ILE A 1 104 ? 3.909 7.024 -2.730 1.00 98.62 104 ILE A N 1
ATOM 892 C CA . ILE A 1 104 ? 5.047 7.829 -2.256 1.00 98.62 104 ILE A CA 1
ATOM 893 C C . ILE A 1 104 ? 4.655 9.299 -2.101 1.00 98.62 104 ILE A C 1
ATOM 895 O O . ILE A 1 104 ? 5.000 9.897 -1.082 1.00 98.62 104 ILE A O 1
ATOM 899 N N . ARG A 1 105 ? 3.917 9.881 -3.055 1.00 98.44 105 ARG A N 1
ATOM 900 C CA . ARG A 1 105 ? 3.452 11.274 -2.952 1.00 98.44 105 ARG A CA 1
ATOM 901 C C . ARG A 1 105 ? 2.547 11.487 -1.745 1.00 98.44 105 ARG A C 1
ATOM 903 O O . ARG A 1 105 ? 2.797 12.396 -0.961 1.00 98.44 105 ARG A O 1
ATOM 910 N N . ALA A 1 106 ? 1.586 10.592 -1.521 1.00 98.50 106 ALA A N 1
ATOM 911 C CA . ALA A 1 106 ? 0.756 10.648 -0.322 1.00 98.50 106 ALA A CA 1
ATOM 912 C C . ALA A 1 106 ? 1.597 10.539 0.967 1.00 98.50 106 ALA A C 1
ATOM 914 O O . ALA A 1 106 ? 1.406 11.306 1.911 1.00 98.50 106 ALA A O 1
ATOM 915 N N . LEU A 1 107 ? 2.568 9.624 1.012 1.00 98.69 107 LEU A N 1
ATOM 916 C CA . LEU A 1 107 ? 3.431 9.447 2.183 1.00 98.69 107 LEU A CA 1
ATOM 917 C C . LEU A 1 107 ? 4.326 10.666 2.461 1.00 98.69 107 LEU A C 1
ATOM 919 O O . LEU A 1 107 ? 4.552 10.995 3.629 1.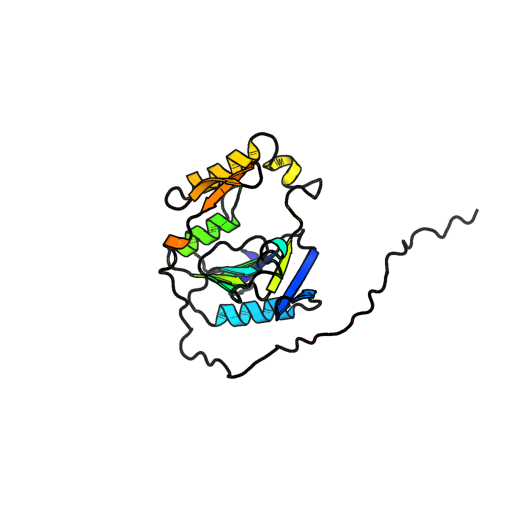00 98.69 107 LEU A O 1
ATOM 923 N N . LYS A 1 108 ? 4.821 11.349 1.422 1.00 98.44 108 LYS A N 1
ATOM 924 C CA . LYS A 1 108 ? 5.611 12.586 1.559 1.00 98.44 108 LYS A CA 1
ATOM 925 C C . LYS A 1 108 ? 4.813 13.708 2.222 1.00 98.44 108 LYS A C 1
ATOM 927 O O . LYS A 1 108 ? 5.356 14.385 3.093 1.00 98.44 108 LYS A O 1
ATOM 932 N N . ASP A 1 109 ? 3.519 13.789 1.930 1.00 98.25 109 ASP A N 1
ATOM 933 C CA . ASP A 1 109 ? 2.617 14.808 2.482 1.00 98.25 109 ASP A CA 1
ATOM 934 C C . ASP A 1 109 ? 1.988 14.395 3.829 1.00 98.25 109 ASP A C 1
ATOM 936 O O . ASP A 1 109 ? 1.033 15.000 4.314 1.00 98.25 109 ASP A O 1
ATOM 940 N N . GLY A 1 110 ? 2.533 13.361 4.479 1.00 98.06 110 GLY A N 1
ATOM 941 C CA . GLY A 1 110 ? 2.152 12.969 5.839 1.00 98.06 110 GLY A CA 1
ATOM 942 C C . GLY A 1 110 ? 0.925 12.057 5.933 1.00 98.06 110 GLY A C 1
ATOM 943 O O . GLY A 1 110 ? 0.506 11.711 7.045 1.00 98.06 110 GLY A O 1
ATOM 944 N N . TRP A 1 111 ? 0.365 11.620 4.802 1.00 98.62 111 TRP A N 1
ATOM 945 C CA . TRP A 1 111 ? -0.671 10.589 4.788 1.00 98.62 111 TRP A CA 1
ATOM 946 C C . TRP A 1 111 ? -0.106 9.225 5.190 1.00 98.62 111 TRP A C 1
ATOM 948 O O . TRP A 1 111 ? 1.093 8.968 5.105 1.00 98.62 111 TRP A O 1
ATOM 958 N N . CYS A 1 112 ? -0.981 8.321 5.616 1.00 98.81 112 CYS A N 1
ATOM 959 C CA . CYS A 1 112 ? -0.646 6.922 5.852 1.00 98.81 112 CYS A CA 1
ATOM 960 C C . CYS A 1 112 ? -1.180 6.035 4.727 1.00 98.81 112 CYS A C 1
ATOM 962 O O . CYS A 1 112 ? -2.195 6.340 4.092 1.00 98.81 112 CYS A O 1
ATOM 964 N N . THR A 1 113 ? -0.528 4.890 4.550 1.00 98.88 113 THR A N 1
ATOM 965 C CA . THR A 1 113 ? -1.056 3.780 3.754 1.00 98.88 113 THR A CA 1
ATOM 966 C C . THR A 1 113 ? -1.192 2.525 4.605 1.00 98.88 113 THR A C 1
ATOM 968 O O . THR A 1 113 ? -0.442 2.343 5.568 1.00 98.88 113 THR A O 1
ATOM 971 N N . ILE A 1 114 ? -2.149 1.661 4.256 1.00 98.88 114 ILE A N 1
ATOM 972 C CA . ILE A 1 114 ? -2.390 0.381 4.937 1.00 98.88 114 ILE A CA 1
ATOM 973 C C . ILE A 1 114 ? -2.327 -0.752 3.915 1.00 98.88 114 ILE A C 1
ATOM 975 O O . ILE A 1 114 ? -3.175 -0.853 3.035 1.00 98.88 114 ILE A O 1
ATOM 979 N N . LEU A 1 115 ? -1.352 -1.643 4.060 1.00 98.75 115 LEU A N 1
ATOM 980 C CA . LEU A 1 115 ? -1.257 -2.859 3.261 1.00 98.75 115 LEU A CA 1
ATOM 981 C C . LEU A 1 115 ? -1.655 -4.059 4.119 1.00 98.75 115 LEU A C 1
ATOM 983 O O . LEU A 1 115 ? -0.871 -4.510 4.955 1.00 98.75 115 LEU A O 1
ATOM 987 N N . PHE A 1 116 ? -2.868 -4.569 3.937 1.00 98.69 116 PHE A N 1
ATOM 988 C CA . PHE A 1 116 ? -3.383 -5.694 4.708 1.00 98.69 116 PHE A CA 1
ATOM 989 C C . PHE A 1 116 ? -2.642 -6.989 4.366 1.00 98.69 116 PHE A C 1
ATOM 991 O O . PHE A 1 116 ? -2.451 -7.325 3.203 1.00 98.69 116 PHE A O 1
ATOM 998 N N . ASN A 1 117 ? -2.264 -7.731 5.405 1.00 98.00 117 ASN A N 1
ATOM 999 C CA . ASN A 1 117 ? -1.798 -9.115 5.313 1.00 98.00 117 ASN A CA 1
ATOM 1000 C C . ASN A 1 117 ? -2.876 -10.097 5.794 1.00 98.00 117 ASN A C 1
ATOM 1002 O O . ASN A 1 117 ? -2.830 -11.269 5.444 1.00 98.00 117 ASN A O 1
ATOM 1006 N N . ALA A 1 118 ? -3.848 -9.634 6.591 1.00 97.06 118 ALA A N 1
ATOM 1007 C CA . ALA A 1 118 ? -5.015 -10.417 7.002 1.00 97.06 118 ALA A CA 1
ATOM 1008 C C . ALA A 1 118 ? -5.921 -10.790 5.813 1.00 97.06 118 ALA A C 1
ATOM 1010 O O . ALA A 1 118 ? -6.619 -11.807 5.884 1.00 97.06 118 ALA A O 1
ATOM 1011 N N . PHE A 1 119 ? -5.864 -9.993 4.741 1.00 97.94 119 PHE A N 1
ATOM 1012 C CA . PHE A 1 119 ? -6.510 -10.205 3.448 1.00 97.94 119 PHE A CA 1
ATOM 1013 C C . PHE A 1 119 ? -5.443 -10.147 2.356 1.00 97.94 119 PHE A C 1
ATOM 1015 O O . PHE A 1 119 ? -4.594 -9.257 2.386 1.00 97.94 119 PHE A O 1
ATOM 1022 N N . LEU A 1 120 ? -5.465 -11.096 1.425 1.00 97.56 120 LEU A N 1
ATOM 1023 C CA . LEU A 1 120 ? -4.440 -11.251 0.394 1.00 97.56 120 LEU A CA 1
ATOM 1024 C C . LEU A 1 120 ? -5.080 -11.341 -0.992 1.00 97.56 120 LEU A C 1
ATOM 1026 O O . LEU A 1 120 ? -6.157 -11.918 -1.130 1.00 97.56 120 LEU A O 1
ATOM 1030 N N . ALA A 1 121 ? -4.392 -10.823 -2.005 1.00 97.25 121 ALA A N 1
ATOM 1031 C CA . ALA A 1 121 ? -4.766 -10.947 -3.412 1.00 97.25 121 ALA A CA 1
ATOM 1032 C C . ALA A 1 121 ? -3.899 -11.995 -4.126 1.00 97.25 121 ALA A C 1
ATOM 1034 O O . ALA A 1 121 ? -2.669 -11.989 -3.995 1.00 97.25 121 ALA A O 1
ATOM 1035 N N . ASP A 1 122 ? -4.541 -12.873 -4.896 1.00 95.12 122 ASP A N 1
ATOM 1036 C CA . ASP A 1 122 ? -3.888 -13.854 -5.766 1.00 95.12 122 ASP A CA 1
ATOM 1037 C C . ASP A 1 122 ? -3.536 -13.225 -7.114 1.00 95.12 122 ASP A C 1
ATOM 1039 O O . ASP A 1 122 ? -4.215 -13.404 -8.128 1.00 95.12 122 ASP A O 1
ATOM 1043 N N . LYS A 1 123 ? -2.512 -12.376 -7.093 1.00 90.12 123 LYS A N 1
ATOM 1044 C CA . LYS A 1 123 ? -2.028 -11.688 -8.283 1.00 90.12 123 LYS A CA 1
ATOM 1045 C C . LYS A 1 123 ? -1.181 -12.654 -9.106 1.00 90.12 123 LYS A C 1
ATOM 1047 O O . LYS A 1 123 ? -0.125 -13.092 -8.642 1.00 90.12 123 LYS A O 1
ATOM 1052 N N . VAL A 1 124 ? -1.592 -12.916 -10.347 1.00 82.06 124 VAL A N 1
ATOM 1053 C CA . VAL A 1 124 ? -0.776 -13.697 -11.282 1.00 82.06 124 VAL A CA 1
ATOM 1054 C C . VAL A 1 124 ? 0.570 -12.998 -11.478 1.00 82.06 124 VAL A C 1
ATOM 1056 O O . VAL A 1 124 ? 0.637 -11.789 -11.722 1.00 82.06 124 VAL A O 1
ATOM 1059 N N . ALA A 1 125 ? 1.659 -13.759 -11.341 1.00 70.19 125 ALA A N 1
ATOM 1060 C CA . ALA A 1 125 ? 3.004 -13.218 -11.458 1.00 70.19 125 ALA A CA 1
ATOM 1061 C C . ALA A 1 125 ? 3.206 -12.547 -12.826 1.00 70.19 125 ALA A C 1
ATOM 1063 O O . ALA A 1 125 ? 2.868 -13.099 -13.875 1.00 70.19 125 ALA A O 1
ATOM 1064 N N . THR A 1 126 ? 3.778 -11.343 -12.813 1.00 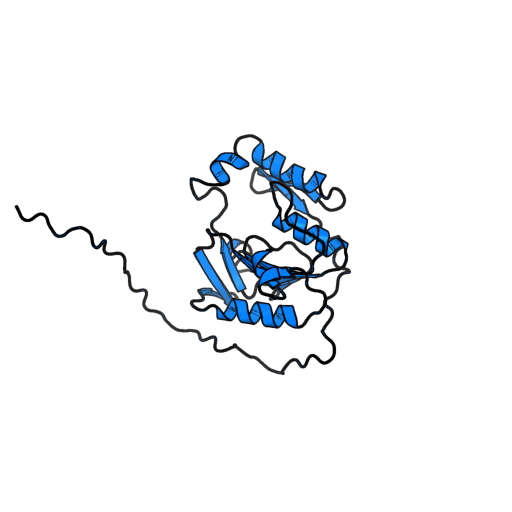61.38 126 THR A N 1
ATOM 1065 C CA . THR A 1 126 ? 4.088 -10.586 -14.029 1.00 61.38 126 THR A CA 1
ATOM 1066 C C . THR A 1 126 ? 4.930 -11.439 -14.984 1.00 61.38 126 THR A C 1
ATOM 1068 O O . THR A 1 126 ? 5.886 -12.080 -14.542 1.00 61.38 126 THR A O 1
ATOM 1071 N N . MET A 1 127 ? 4.601 -11.401 -16.280 1.00 58.41 127 MET A N 1
ATOM 1072 C CA . MET A 1 127 ? 5.191 -12.207 -17.366 1.00 58.41 127 MET A CA 1
ATOM 1073 C C . MET A 1 127 ? 4.767 -13.687 -17.441 1.00 58.41 127 MET A C 1
ATOM 1075 O O . MET A 1 127 ? 5.245 -14.396 -18.320 1.00 58.41 127 MET A O 1
ATOM 1079 N N . ALA A 1 128 ? 3.876 -14.170 -16.566 1.00 57.94 128 ALA A N 1
ATOM 1080 C CA . ALA A 1 128 ? 3.318 -15.523 -16.693 1.00 57.94 128 ALA A CA 1
ATOM 1081 C C . ALA A 1 128 ? 2.168 -15.604 -17.715 1.00 57.94 128 ALA A C 1
ATOM 1083 O O . ALA A 1 128 ? 1.923 -16.664 -18.285 1.00 57.94 128 ALA A O 1
ATOM 1084 N N . MET A 1 129 ? 1.479 -14.485 -17.966 1.00 55.75 129 MET A N 1
ATOM 1085 C CA . MET A 1 129 ? 0.458 -14.385 -19.010 1.00 55.75 129 MET A CA 1
ATOM 1086 C C . MET A 1 129 ? 1.068 -13.781 -20.276 1.00 55.75 129 MET A C 1
ATOM 1088 O O . MET A 1 129 ? 1.758 -12.761 -20.199 1.00 55.75 129 MET A O 1
ATOM 1092 N N . LYS A 1 130 ? 0.812 -14.421 -21.423 1.00 53.53 130 LYS A N 1
ATOM 1093 C CA . LYS A 1 130 ? 1.099 -13.864 -22.753 1.00 53.53 130 LYS A CA 1
ATOM 1094 C C . LYS A 1 130 ? 0.036 -12.804 -23.072 1.00 53.53 130 LYS A C 1
ATOM 1096 O O . LYS A 1 130 ? -1.139 -13.053 -22.806 1.00 53.53 130 LYS A O 1
ATOM 1101 N N . GLY A 1 131 ? 0.434 -11.659 -23.622 1.00 55.25 131 GLY A N 1
ATOM 1102 C CA . GLY A 1 131 ? -0.450 -10.524 -23.898 1.00 55.25 131 GLY A CA 1
ATOM 1103 C C . GLY A 1 131 ? -0.389 -9.389 -22.866 1.00 55.25 131 GLY A C 1
ATOM 1104 O O . GLY A 1 131 ? 0.099 -9.537 -21.741 1.00 55.25 131 GLY A O 1
ATOM 1105 N N . GLY A 1 132 ? -0.904 -8.224 -23.267 1.00 60.62 132 GLY A N 1
ATOM 1106 C CA . GLY A 1 132 ? -0.993 -7.012 -22.447 1.00 60.62 132 GLY A CA 1
ATOM 1107 C C . GLY A 1 132 ? 0.353 -6.314 -22.220 1.00 60.62 132 GLY A C 1
ATOM 1108 O O . GLY A 1 132 ? 1.285 -6.433 -23.012 1.00 60.62 132 GLY A O 1
ATOM 1109 N N . ASN A 1 133 ? 0.470 -5.610 -21.090 1.00 58.16 133 ASN A N 1
ATOM 1110 C CA . ASN A 1 133 ? 1.656 -4.839 -20.696 1.00 58.16 133 ASN A CA 1
ATOM 1111 C C . ASN A 1 133 ? 2.983 -5.622 -20.795 1.00 58.16 133 ASN A C 1
ATOM 1113 O O . ASN A 1 133 ? 4.027 -5.028 -21.045 1.00 58.16 133 ASN A O 1
ATOM 1117 N N . THR A 1 134 ? 2.972 -6.947 -20.621 1.00 54.69 134 THR A N 1
ATOM 1118 C CA . THR A 1 134 ? 4.164 -7.806 -20.744 1.00 54.69 134 THR A CA 1
ATOM 1119 C C . THR A 1 134 ? 4.840 -7.690 -22.111 1.00 54.69 134 THR A C 1
ATOM 1121 O O . THR A 1 134 ? 6.068 -7.604 -22.175 1.00 54.69 134 THR A O 1
ATOM 1124 N N . ASP A 1 135 ? 4.053 -7.648 -23.186 1.00 56.31 135 ASP A N 1
ATOM 1125 C CA . ASP A 1 135 ? 4.569 -7.729 -24.552 1.00 56.31 135 ASP A CA 1
ATOM 1126 C C . ASP A 1 135 ? 5.016 -6.369 -25.109 1.00 56.31 135 ASP A C 1
ATOM 1128 O O . ASP A 1 135 ? 5.730 -6.334 -26.112 1.00 56.31 135 ASP A O 1
ATOM 1132 N N . GLU A 1 136 ? 4.671 -5.261 -24.446 1.00 61.69 136 GLU A N 1
ATOM 1133 C CA . GLU A 1 136 ? 5.014 -3.900 -24.888 1.00 61.69 136 GLU A CA 1
ATOM 1134 C C . GLU A 1 136 ? 5.899 -3.124 -23.898 1.00 61.69 136 GLU A C 1
ATOM 1136 O O . GLU A 1 136 ? 6.769 -2.362 -24.316 1.00 61.69 136 GLU A O 1
ATOM 1141 N N . LEU A 1 137 ? 5.710 -3.297 -22.584 1.00 65.12 137 LEU A N 1
ATOM 1142 C CA . LEU A 1 137 ? 6.379 -2.487 -21.553 1.00 65.12 137 LEU A CA 1
ATOM 1143 C C . LEU A 1 137 ? 7.698 -3.078 -21.046 1.00 65.12 137 LEU A C 1
ATOM 1145 O O . LEU A 1 137 ? 8.521 -2.348 -20.494 1.00 65.12 137 LEU A O 1
ATOM 1149 N N . TYR A 1 138 ? 7.895 -4.392 -21.174 1.00 67.06 138 TYR A N 1
ATOM 1150 C CA . TYR A 1 138 ? 8.979 -5.098 -20.479 1.00 67.06 138 TYR A CA 1
ATOM 1151 C C . TYR A 1 138 ? 9.947 -5.859 -21.389 1.00 67.06 138 TYR A C 1
ATOM 1153 O O . TYR A 1 138 ? 10.808 -6.574 -20.873 1.00 67.06 138 TYR A O 1
ATOM 1161 N N . LYS A 1 139 ? 9.851 -5.677 -22.710 1.00 71.75 139 LYS A N 1
ATOM 1162 C CA . LYS A 1 139 ? 10.860 -6.160 -23.662 1.00 71.75 139 LYS A CA 1
ATOM 1163 C C . LYS A 1 139 ? 12.162 -5.364 -23.527 1.00 71.75 139 LYS A C 1
ATOM 1165 O O . LYS A 1 139 ? 12.147 -4.214 -23.093 1.00 71.75 139 LYS A O 1
ATOM 1170 N N . GLU A 1 140 ? 13.274 -5.998 -23.894 1.00 79.88 140 GLU A N 1
ATOM 1171 C CA . GLU A 1 140 ? 14.611 -5.388 -23.929 1.00 79.88 140 GLU A CA 1
ATOM 1172 C C . GLU A 1 140 ? 14.990 -4.692 -22.603 1.00 79.88 140 GLU A C 1
ATOM 1174 O O . GLU A 1 140 ? 15.063 -5.324 -21.546 1.00 79.88 140 GLU A O 1
ATOM 1179 N N . ASP A 1 141 ? 15.217 -3.380 -22.639 1.00 83.06 141 ASP A N 1
ATOM 1180 C CA . ASP A 1 141 ? 15.592 -2.545 -21.501 1.00 83.06 141 ASP A CA 1
ATOM 1181 C C . ASP A 1 141 ? 14.389 -2.058 -20.669 1.00 83.06 141 ASP A C 1
ATOM 1183 O O . ASP A 1 141 ? 14.568 -1.335 -19.682 1.00 83.06 141 ASP A O 1
ATOM 1187 N N . GLY A 1 142 ? 13.163 -2.481 -20.999 1.00 86.00 142 GLY A N 1
ATOM 1188 C CA . GLY A 1 142 ? 11.921 -2.029 -20.362 1.00 86.00 142 GLY A CA 1
ATOM 1189 C C . GLY A 1 142 ? 11.911 -2.205 -18.841 1.00 86.00 142 GLY A C 1
ATOM 1190 O O . GLY A 1 142 ? 11.378 -1.380 -18.101 1.00 86.00 142 GLY A O 1
ATOM 1191 N N . ARG A 1 143 ? 12.597 -3.231 -18.327 1.00 87.56 143 ARG A N 1
ATOM 1192 C CA . ARG A 1 143 ? 12.773 -3.460 -16.881 1.00 87.56 143 ARG A CA 1
ATOM 1193 C C . ARG A 1 143 ? 13.663 -2.414 -16.213 1.00 87.56 143 ARG A C 1
ATOM 1195 O O . ARG A 1 143 ? 13.369 -1.993 -15.093 1.00 87.56 143 ARG A O 1
ATOM 1202 N N . LEU A 1 144 ? 14.740 -2.005 -16.878 1.00 93.25 144 LEU A N 1
ATOM 1203 C CA . LEU A 1 144 ? 15.609 -0.943 -16.387 1.00 93.25 144 LEU A CA 1
ATOM 1204 C C . LEU A 1 144 ? 14.895 0.407 -16.485 1.00 93.25 144 LEU A C 1
ATOM 1206 O O . LEU A 1 144 ? 14.862 1.125 -15.492 1.00 93.25 144 LEU A O 1
ATOM 1210 N N . LYS A 1 145 ? 14.224 0.693 -17.610 1.00 94.25 145 LYS A N 1
ATOM 1211 C CA . LYS A 1 145 ? 13.382 1.891 -17.792 1.00 94.25 145 LYS A CA 1
ATOM 1212 C C . LYS A 1 145 ? 12.291 1.998 -16.726 1.00 94.25 145 LYS A C 1
ATOM 1214 O O . LYS A 1 145 ? 12.121 3.053 -16.124 1.00 94.25 145 LYS A O 1
ATOM 1219 N N . MET A 1 146 ? 11.603 0.896 -16.423 1.00 93.69 146 MET A N 1
ATOM 1220 C CA . MET A 1 146 ? 10.620 0.830 -15.339 1.00 93.69 146 MET A CA 1
ATOM 1221 C C . MET A 1 146 ? 11.256 1.154 -13.982 1.00 93.69 146 MET A C 1
ATOM 1223 O O . MET A 1 146 ? 10.663 1.884 -13.192 1.00 93.69 146 MET A O 1
ATOM 1227 N N . ALA A 1 147 ? 12.437 0.610 -13.674 1.00 95.56 147 ALA A N 1
ATOM 1228 C CA . ALA A 1 147 ? 13.108 0.905 -12.412 1.00 95.56 147 ALA A CA 1
ATOM 1229 C C . ALA A 1 147 ? 13.556 2.375 -12.338 1.00 95.56 147 ALA A C 1
ATOM 1231 O O . ALA A 1 147 ? 13.290 3.032 -11.333 1.00 95.56 147 ALA A O 1
ATOM 1232 N N . GLN A 1 148 ? 14.178 2.882 -13.405 1.00 96.75 148 GLN A N 1
ATOM 1233 C CA . GLN A 1 148 ? 14.699 4.244 -13.503 1.00 96.75 148 GLN A CA 1
ATOM 1234 C C . GLN A 1 148 ? 13.582 5.289 -13.444 1.00 96.75 148 GLN A C 1
ATOM 1236 O O . GLN A 1 148 ? 13.703 6.248 -12.697 1.00 96.75 148 GLN A O 1
ATOM 1241 N N . SER A 1 149 ? 12.442 5.044 -14.097 1.00 96.50 149 SER A N 1
ATOM 1242 C CA . SER A 1 149 ? 11.291 5.955 -14.070 1.00 96.50 149 SER A CA 1
ATOM 1243 C C . SER A 1 149 ? 10.829 6.296 -12.650 1.00 96.50 149 SER A C 1
ATOM 1245 O O . SER A 1 149 ? 10.410 7.425 -12.413 1.00 96.50 149 SER A O 1
ATOM 1247 N N . LEU A 1 150 ? 10.893 5.352 -11.703 1.00 97.69 150 LEU A N 1
ATOM 1248 C CA . LEU A 1 150 ? 10.529 5.632 -10.310 1.00 97.69 150 LEU A CA 1
ATOM 1249 C C . LEU A 1 150 ? 11.632 6.405 -9.572 1.00 97.69 150 LEU A C 1
ATOM 1251 O O . LEU A 1 150 ? 11.334 7.216 -8.698 1.00 97.69 150 LEU A O 1
ATOM 1255 N N . VAL A 1 151 ? 12.898 6.155 -9.917 1.00 98.06 151 VAL A N 1
ATOM 1256 C CA . VAL A 1 151 ? 14.047 6.903 -9.384 1.00 98.06 151 VAL A CA 1
ATOM 1257 C C . VAL A 1 151 ? 13.987 8.353 -9.835 1.00 98.06 151 VAL A C 1
ATOM 1259 O O . VAL A 1 151 ? 14.115 9.234 -8.998 1.00 98.06 151 VAL A O 1
ATOM 1262 N N . ASP A 1 152 ? 13.700 8.608 -11.107 1.00 97.75 152 ASP A N 1
ATOM 1263 C CA . ASP A 1 152 ? 13.598 9.965 -11.648 1.00 97.75 152 ASP A CA 1
ATOM 1264 C C . ASP A 1 152 ? 12.453 10.748 -10.984 1.00 97.75 152 ASP A C 1
ATOM 1266 O O . ASP A 1 152 ? 12.580 11.933 -10.685 1.00 97.75 152 ASP A O 1
ATOM 1270 N N . GLN A 1 153 ? 11.336 10.074 -10.689 1.00 97.81 153 GLN A N 1
ATOM 1271 C CA . GLN A 1 153 ? 10.192 10.675 -9.995 1.00 97.81 153 GLN A CA 1
ATOM 1272 C C . GLN A 1 153 ? 10.459 10.939 -8.506 1.00 97.81 153 GLN A C 1
ATOM 1274 O O . GLN A 1 153 ? 9.903 11.884 -7.932 1.00 97.81 153 GLN A O 1
ATOM 1279 N N . HIS A 1 154 ? 11.248 10.082 -7.854 1.00 98.06 154 HIS A N 1
ATOM 1280 C CA . HIS A 1 154 ? 11.438 10.065 -6.403 1.00 98.06 154 HIS A CA 1
ATOM 1281 C C . HIS A 1 154 ? 12.889 9.749 -5.990 1.00 98.06 154 HIS A C 1
ATOM 1283 O O . HIS A 1 154 ? 13.116 8.792 -5.238 1.00 98.06 154 HIS A O 1
ATOM 1289 N N . PRO A 1 155 ? 13.879 10.551 -6.423 1.00 98.12 155 PRO A N 1
ATOM 1290 C CA . PRO A 1 155 ? 15.300 10.237 -6.229 1.00 98.12 155 PRO A CA 1
ATOM 1291 C C . PRO A 1 155 ? 15.718 10.258 -4.753 1.00 98.12 155 PRO A C 1
ATOM 1293 O O . PRO A 1 155 ? 16.705 9.648 -4.354 1.00 98.12 155 PRO A O 1
ATOM 1296 N N . ASP A 1 156 ? 14.936 10.927 -3.910 1.00 98.25 156 ASP A N 1
ATOM 1297 C CA . ASP A 1 156 ? 15.125 11.014 -2.469 1.00 98.25 156 ASP A CA 1
ATOM 1298 C C . ASP A 1 156 ? 14.798 9.709 -1.726 1.00 98.25 156 ASP A C 1
ATOM 1300 O O . ASP A 1 156 ? 15.272 9.517 -0.605 1.00 98.25 156 ASP A O 1
ATOM 1304 N N . VAL A 1 157 ? 13.989 8.814 -2.302 1.00 98.31 157 VAL A N 1
ATOM 1305 C CA . VAL A 1 157 ? 13.537 7.568 -1.646 1.00 98.31 157 VAL A CA 1
ATOM 1306 C C . VAL A 1 157 ? 13.696 6.324 -2.513 1.00 98.31 157 VAL A C 1
ATOM 1308 O O . VAL A 1 157 ? 13.593 5.219 -1.982 1.00 98.31 157 VAL A O 1
ATOM 1311 N N . ALA A 1 158 ? 13.933 6.465 -3.815 1.00 98.38 158 ALA A N 1
ATOM 1312 C CA . ALA A 1 158 ? 14.026 5.358 -4.753 1.00 98.38 158 ALA A CA 1
ATOM 1313 C C . ALA A 1 158 ? 15.431 5.232 -5.352 1.00 98.38 158 ALA A C 1
ATOM 1315 O O . ALA A 1 158 ? 16.123 6.213 -5.597 1.00 98.38 158 ALA A O 1
ATOM 1316 N N . ARG A 1 159 ? 15.840 3.991 -5.622 1.00 98.38 159 ARG A N 1
ATOM 1317 C CA . ARG A 1 159 ? 17.066 3.666 -6.362 1.00 98.38 159 ARG A CA 1
ATOM 1318 C C . ARG A 1 159 ? 16.865 2.441 -7.241 1.00 98.38 159 ARG A C 1
ATOM 1320 O O . ARG A 1 159 ? 16.051 1.565 -6.919 1.00 98.38 159 ARG A O 1
ATOM 1327 N N . VAL A 1 160 ? 17.660 2.329 -8.301 1.00 97.75 160 VAL A N 1
ATOM 1328 C CA . VAL A 1 160 ? 17.771 1.077 -9.053 1.00 97.75 160 VAL A CA 1
ATOM 1329 C C . VAL A 1 160 ? 18.451 0.029 -8.165 1.00 97.75 160 VAL A C 1
ATOM 1331 O O . VAL A 1 160 ? 19.321 0.310 -7.337 1.00 97.75 160 VAL A O 1
ATOM 1334 N N . SER A 1 161 ? 17.983 -1.204 -8.276 1.00 96.56 161 SER A N 1
ATOM 1335 C CA . SER A 1 161 ? 18.458 -2.369 -7.543 1.00 96.56 161 SER A CA 1
ATOM 1336 C C . SER A 1 161 ? 18.370 -3.606 -8.434 1.00 96.56 161 SER A C 1
ATOM 1338 O O . SER A 1 161 ? 17.749 -3.580 -9.496 1.00 96.56 161 SER A O 1
ATOM 1340 N N . PHE A 1 162 ? 18.958 -4.710 -7.986 1.00 94.19 162 PHE A N 1
ATOM 1341 C CA . PHE A 1 162 ? 18.889 -5.986 -8.686 1.00 94.19 162 PHE A CA 1
ATOM 1342 C C . PHE A 1 162 ? 18.219 -7.020 -7.782 1.00 94.19 162 PHE A C 1
ATOM 1344 O O . PHE A 1 162 ? 18.635 -7.211 -6.639 1.00 94.19 162 PHE A O 1
ATOM 1351 N N . LYS A 1 163 ? 17.131 -7.638 -8.252 1.00 89.69 163 LYS A N 1
ATOM 1352 C CA . LYS A 1 163 ? 16.349 -8.621 -7.481 1.00 89.69 163 LYS A CA 1
ATOM 1353 C C . LYS A 1 163 ? 15.866 -9.723 -8.411 1.00 89.69 163 LYS A C 1
ATOM 1355 O O . LYS A 1 163 ? 15.378 -9.426 -9.498 1.00 89.69 163 LYS A O 1
ATOM 1360 N N . TRP A 1 164 ? 15.961 -10.977 -7.966 1.00 87.38 164 TRP A N 1
ATOM 1361 C CA . TRP A 1 164 ? 15.525 -12.153 -8.737 1.00 87.38 164 TRP A CA 1
ATOM 1362 C C . TRP A 1 164 ? 16.117 -12.203 -10.156 1.00 87.38 164 TRP A C 1
ATOM 1364 O O . TRP A 1 164 ? 15.401 -12.453 -11.122 1.00 87.38 164 TRP A O 1
ATOM 1374 N N . GLY A 1 165 ? 17.411 -11.896 -10.287 1.00 88.69 165 GLY A N 1
ATOM 1375 C CA . GLY A 1 165 ? 18.115 -11.971 -11.570 1.00 88.69 165 GLY A CA 1
ATOM 1376 C C . GLY A 1 165 ? 17.808 -10.843 -12.561 1.00 88.69 165 GLY A C 1
ATOM 1377 O O . GLY A 1 165 ? 18.141 -10.979 -13.731 1.00 88.69 165 GLY A O 1
ATOM 1378 N N . ARG A 1 166 ? 17.160 -9.745 -12.141 1.00 89.50 166 ARG A N 1
ATOM 1379 C CA . ARG A 1 166 ? 16.779 -8.650 -13.050 1.00 89.50 166 ARG A CA 1
ATOM 1380 C C . ARG A 1 166 ? 16.793 -7.262 -12.397 1.00 89.50 166 ARG A C 1
ATOM 1382 O O . ARG A 1 166 ? 16.612 -7.162 -11.176 1.00 89.50 166 ARG A O 1
ATOM 1389 N N . PRO A 1 167 ? 16.915 -6.181 -13.198 1.00 93.75 167 PRO A N 1
ATOM 1390 C CA . PRO A 1 167 ? 16.710 -4.817 -12.723 1.00 93.75 167 PRO A CA 1
ATOM 1391 C C . PRO A 1 167 ? 15.327 -4.623 -12.087 1.00 93.75 167 PRO A C 1
ATOM 1393 O O . PRO A 1 167 ? 14.297 -5.121 -12.572 1.00 93.75 167 PRO A O 1
ATOM 1396 N N . GLN A 1 168 ? 15.323 -3.905 -10.967 1.00 93.75 168 GLN A N 1
ATOM 1397 C CA . GLN A 1 168 ? 14.150 -3.573 -10.168 1.00 93.75 168 GLN A CA 1
ATOM 1398 C C . GLN A 1 168 ? 14.339 -2.254 -9.421 1.00 93.75 168 GLN A C 1
ATOM 1400 O O . GLN A 1 168 ? 15.453 -1.910 -9.037 1.00 93.75 168 GLN A O 1
ATOM 1405 N N . HIS A 1 169 ? 13.252 -1.562 -9.089 1.00 95.62 169 HIS A N 1
ATOM 1406 C CA . HIS A 1 169 ? 13.339 -0.447 -8.147 1.00 95.62 169 HIS A CA 1
ATOM 1407 C C . HIS A 1 169 ? 13.410 -0.948 -6.688 1.00 95.62 169 HIS A C 1
ATOM 1409 O O . HIS A 1 169 ? 12.919 -2.025 -6.313 1.00 95.62 169 HIS A O 1
ATOM 1415 N N . HIS A 1 170 ? 14.036 -0.151 -5.832 1.00 97.44 170 HIS A N 1
ATOM 1416 C CA . HIS A 1 170 ? 13.957 -0.256 -4.381 1.00 97.44 170 HIS A CA 1
ATOM 1417 C C . HIS A 1 170 ? 13.533 1.098 -3.823 1.00 97.44 170 HIS A C 1
ATOM 1419 O O . HIS A 1 170 ? 14.109 2.109 -4.206 1.00 97.44 170 HIS A O 1
ATOM 1425 N N . VAL A 1 171 ? 12.561 1.096 -2.911 1.00 98.25 171 VAL A N 1
ATOM 1426 C CA . VAL A 1 171 ? 12.086 2.296 -2.217 1.00 98.25 171 VAL A CA 1
ATOM 1427 C C . VAL A 1 171 ? 12.370 2.147 -0.728 1.00 98.25 171 VAL A C 1
ATOM 1429 O O . VAL A 1 171 ? 11.986 1.145 -0.118 1.00 98.25 171 VAL A O 1
ATOM 1432 N N . ASP A 1 172 ? 13.022 3.148 -0.146 1.00 98.25 172 ASP A N 1
ATOM 1433 C CA . ASP A 1 172 ? 13.263 3.242 1.287 1.00 98.25 172 ASP A CA 1
ATOM 1434 C C . ASP A 1 172 ? 12.035 3.825 2.004 1.00 98.25 172 ASP A C 1
ATOM 1436 O O . ASP A 1 172 ? 11.901 5.032 2.211 1.00 98.25 172 ASP A O 1
ATOM 1440 N N . TYR A 1 173 ? 11.125 2.942 2.420 1.00 98.25 173 TYR A N 1
ATOM 1441 C CA . TYR A 1 173 ? 9.943 3.335 3.192 1.00 98.25 173 TYR A CA 1
ATOM 1442 C C . TYR A 1 173 ? 10.244 3.702 4.652 1.00 98.25 173 TYR A C 1
ATOM 1444 O O . TYR A 1 173 ? 9.353 4.176 5.360 1.00 98.25 173 TYR A O 1
ATOM 1452 N N . SER A 1 174 ? 11.477 3.506 5.138 1.00 97.62 174 SER A N 1
ATOM 1453 C CA . SER A 1 174 ? 11.819 3.819 6.530 1.00 97.62 174 SER A CA 1
ATOM 1454 C C . SER A 1 174 ? 11.670 5.315 6.834 1.00 97.62 174 SER A C 1
ATOM 1456 O O . SER A 1 174 ? 11.296 5.671 7.955 1.00 97.62 174 SER A O 1
ATOM 1458 N N . LYS A 1 175 ? 11.818 6.171 5.814 1.00 96.44 175 LYS A N 1
ATOM 1459 C CA . LYS A 1 175 ? 11.623 7.627 5.892 1.00 96.44 175 LYS A CA 1
ATOM 1460 C C . LYS A 1 175 ? 10.193 8.042 6.262 1.00 96.44 175 LYS A C 1
ATOM 1462 O O . LYS A 1 175 ? 9.987 9.137 6.782 1.00 96.44 175 LYS A O 1
ATOM 1467 N N . PHE A 1 176 ? 9.210 7.157 6.079 1.00 98.44 176 PHE A N 1
ATOM 1468 C CA . PHE A 1 176 ? 7.797 7.430 6.366 1.00 98.44 176 PHE A CA 1
ATOM 1469 C C . PHE A 1 176 ? 7.312 6.838 7.697 1.00 98.44 176 PHE A C 1
ATOM 1471 O O . PHE A 1 176 ? 6.128 6.917 8.022 1.00 98.44 176 PHE A O 1
ATOM 1478 N N . LYS A 1 177 ? 8.204 6.275 8.527 1.00 96.25 177 LYS A N 1
ATOM 1479 C CA . LYS A 1 177 ? 7.851 5.744 9.864 1.00 96.25 177 LYS A CA 1
ATOM 1480 C C . LYS A 1 177 ? 7.260 6.797 10.812 1.00 96.25 177 LYS A C 1
ATOM 1482 O O . LYS A 1 177 ? 6.591 6.429 11.785 1.00 96.25 177 LYS A O 1
ATOM 1487 N N . LYS A 1 178 ? 7.516 8.083 10.537 1.00 97.19 178 LYS A N 1
ATOM 1488 C CA . LYS A 1 178 ? 6.973 9.229 11.279 1.00 97.19 178 LYS A CA 1
ATOM 1489 C C . LYS A 1 178 ? 5.467 9.417 11.071 1.00 97.19 178 LYS A C 1
ATOM 1491 O O . LYS A 1 178 ? 4.807 9.933 11.965 1.00 97.19 178 LYS A O 1
ATOM 1496 N N . ASN A 1 179 ? 4.910 8.961 9.947 1.00 98.56 179 ASN A N 1
ATOM 1497 C CA . ASN A 1 179 ? 3.480 9.084 9.682 1.00 98.56 179 ASN A CA 1
ATOM 1498 C C . ASN A 1 179 ? 2.742 8.088 10.589 1.00 98.56 179 ASN A C 1
ATOM 1500 O O . ASN A 1 179 ? 3.019 6.887 10.567 1.00 98.56 179 ASN A O 1
ATOM 1504 N N . LYS A 1 180 ? 1.832 8.582 11.430 1.00 98.38 180 LYS A N 1
ATOM 1505 C CA . LYS A 1 180 ? 1.036 7.760 12.351 1.00 98.38 180 LYS A CA 1
ATOM 1506 C C . LYS A 1 180 ? -0.434 7.854 11.984 1.00 98.38 180 LYS A C 1
ATOM 1508 O O . LYS A 1 180 ? -0.908 8.923 11.601 1.00 98.38 180 LYS A O 1
ATOM 1513 N N . LEU A 1 181 ? -1.143 6.739 12.119 1.00 98.38 181 LEU A N 1
ATOM 1514 C CA . LEU A 1 181 ? -2.587 6.697 11.948 1.00 98.38 181 LEU A CA 1
ATOM 1515 C C . LEU A 1 181 ? -3.270 7.597 12.986 1.00 98.38 181 LEU A C 1
ATOM 1517 O O . LEU A 1 181 ? -2.939 7.541 14.169 1.00 98.38 181 LEU A O 1
ATOM 1521 N N . LYS A 1 182 ? -4.226 8.412 12.539 1.00 98.19 182 LYS A N 1
ATOM 1522 C CA . LYS A 1 182 ? -5.009 9.327 13.376 1.00 98.19 182 LYS A CA 1
ATOM 1523 C C . LYS A 1 182 ? -6.449 8.843 13.422 1.00 98.19 182 LYS A C 1
ATOM 1525 O O . LYS A 1 182 ? -7.122 8.872 12.393 1.00 98.19 182 LYS A O 1
ATOM 1530 N N . LEU A 1 183 ? -6.903 8.372 14.582 1.00 98.00 183 LEU A N 1
ATOM 1531 C CA . LEU A 1 183 ? -8.297 7.967 14.771 1.00 98.00 183 LEU A CA 1
ATOM 1532 C C . LEU A 1 183 ? -9.224 9.160 14.527 1.00 98.00 183 LEU A C 1
ATOM 1534 O O . LEU A 1 183 ? -8.883 10.302 14.843 1.00 98.00 183 LEU A O 1
ATOM 1538 N N . LYS A 1 184 ? -10.390 8.900 13.939 1.00 97.44 184 LYS A N 1
ATOM 1539 C CA . LYS A 1 184 ? -11.430 9.921 13.818 1.00 97.44 184 LYS A CA 1
ATOM 1540 C C . LYS A 1 184 ? -11.972 10.285 15.211 1.00 97.44 184 LYS A C 1
ATOM 1542 O O . LYS A 1 184 ? -12.128 9.385 16.038 1.00 97.44 184 LYS A O 1
ATOM 1547 N N . PRO A 1 185 ? -12.270 11.570 15.476 1.00 96.31 185 PRO A N 1
ATOM 1548 C CA . PRO A 1 185 ? -12.899 11.985 16.728 1.00 96.31 185 PRO A CA 1
ATOM 1549 C C . PRO A 1 185 ? -14.218 11.244 16.965 1.00 96.31 185 PRO A C 1
ATOM 1551 O O . PRO A 1 185 ? -14.984 11.051 16.022 1.00 96.31 185 PRO A O 1
ATOM 1554 N N . GLY A 1 186 ? -14.467 10.828 18.209 1.00 93.75 186 GLY A N 1
ATOM 1555 C CA . GLY A 1 186 ? -15.699 10.130 18.596 1.00 93.75 186 GLY A CA 1
ATOM 1556 C C . GLY A 1 186 ? -15.851 8.714 18.030 1.00 93.75 186 GLY A C 1
ATOM 1557 O O . GLY A 1 186 ? -16.941 8.160 18.086 1.00 93.75 186 GLY A O 1
ATOM 1558 N N . LEU A 1 187 ? -14.795 8.122 17.456 1.00 95.00 187 LEU A N 1
ATOM 1559 C CA . LEU A 1 187 ? -14.850 6.742 16.982 1.00 95.00 187 LEU A CA 1
ATOM 1560 C C . LEU A 1 187 ? -14.915 5.768 18.163 1.00 95.00 187 LEU A C 1
ATOM 1562 O O . LEU A 1 187 ? -13.948 5.624 18.910 1.00 95.00 187 LEU A O 1
ATOM 1566 N N . GLU A 1 188 ? -16.004 5.016 18.235 1.00 92.94 188 GLU A N 1
ATOM 1567 C CA . GLU A 1 188 ? -16.123 3.853 19.106 1.00 92.94 188 GLU A CA 1
ATOM 1568 C C . GLU A 1 188 ? -15.632 2.600 18.373 1.00 92.94 188 GLU A C 1
ATOM 1570 O O . GLU A 1 188 ? -16.046 2.302 17.248 1.00 92.94 188 GLU A O 1
ATOM 1575 N N . ILE A 1 189 ? -14.713 1.864 18.999 1.00 92.31 189 ILE A N 1
ATOM 1576 C CA . ILE A 1 189 ? -14.238 0.573 18.501 1.00 92.31 189 ILE A CA 1
ATOM 1577 C C . ILE A 1 189 ? -14.771 -0.487 19.464 1.00 92.31 189 ILE A C 1
ATOM 1579 O O . ILE A 1 189 ? -14.285 -0.542 20.593 1.00 92.31 189 ILE A O 1
ATOM 1583 N N . PRO A 1 190 ? -15.745 -1.314 19.043 1.00 90.62 190 PRO A N 1
ATOM 1584 C CA . PRO A 1 190 ? -16.283 -2.367 19.891 1.00 90.62 190 PRO A CA 1
ATOM 1585 C C . PRO A 1 190 ? -15.187 -3.316 20.375 1.00 90.62 190 PRO A C 1
ATOM 1587 O O . PRO A 1 190 ? -14.277 -3.664 19.614 1.00 90.62 190 PRO A O 1
ATOM 1590 N N . GLU A 1 191 ? -15.299 -3.748 21.627 1.00 92.88 191 GLU A N 1
ATOM 1591 C CA . GLU A 1 191 ? -14.438 -4.788 22.181 1.00 92.88 191 GLU A CA 1
ATOM 1592 C C . GLU A 1 191 ? -14.771 -6.166 21.590 1.00 92.88 191 GLU A C 1
ATOM 1594 O O . GLU A 1 191 ? -15.878 -6.426 21.112 1.00 92.88 191 GLU A O 1
ATOM 1599 N N . GLY A 1 192 ? -13.794 -7.071 21.638 1.00 93.56 192 GLY A N 1
ATOM 1600 C CA . GLY A 1 192 ? -13.950 -8.446 21.174 1.00 93.56 192 GLY A CA 1
ATOM 1601 C C . GLY A 1 192 ? -13.707 -8.651 19.677 1.00 93.56 192 GLY A C 1
ATOM 1602 O O . GLY A 1 192 ? -13.217 -7.784 18.950 1.00 93.56 192 GLY A O 1
ATOM 1603 N N . ILE A 1 193 ? -13.993 -9.873 19.227 1.00 92.00 193 ILE A N 1
ATOM 1604 C CA . ILE A 1 193 ? -13.797 -10.299 17.841 1.00 92.00 193 ILE A CA 1
ATOM 1605 C C . ILE A 1 193 ? -15.128 -10.178 17.103 1.00 92.00 193 ILE A C 1
ATOM 1607 O O . ILE A 1 193 ? -16.113 -10.808 17.475 1.00 92.00 193 ILE A O 1
ATOM 1611 N N . ASN A 1 194 ? -15.131 -9.409 16.017 1.00 93.25 194 ASN A N 1
ATOM 1612 C CA . ASN A 1 194 ? -16.226 -9.373 15.058 1.00 93.25 194 ASN A CA 1
ATOM 1613 C C . ASN A 1 194 ? -15.737 -9.968 13.734 1.00 93.25 194 ASN A C 1
ATOM 1615 O O . ASN A 1 194 ? -14.886 -9.379 13.066 1.00 93.25 194 ASN A O 1
ATOM 1619 N N . GLU A 1 195 ? -16.274 -11.128 13.358 1.00 92.69 195 GLU A N 1
ATOM 1620 C CA . GLU A 1 195 ? -15.946 -11.804 12.095 1.00 92.69 195 GLU A CA 1
ATOM 1621 C C . GLU A 1 195 ? -16.727 -11.239 10.895 1.00 92.69 195 GLU A C 1
ATOM 1623 O O . GLU A 1 195 ? -16.527 -11.674 9.764 1.00 92.69 195 GLU A O 1
ATOM 1628 N N . TYR A 1 196 ? -17.619 -10.263 11.104 1.00 93.88 196 TYR A N 1
ATOM 1629 C CA . TYR A 1 196 ? -18.447 -9.642 10.061 1.00 93.88 196 TYR A CA 1
ATOM 1630 C C . TYR A 1 196 ? -19.226 -10.672 9.224 1.00 93.88 196 TYR A C 1
ATOM 1632 O O . TYR A 1 196 ? -19.396 -10.519 8.015 1.00 93.88 196 TYR A O 1
ATOM 1640 N N . GLY A 1 197 ? -19.672 -11.753 9.872 1.00 93.94 197 GLY A N 1
ATOM 1641 C CA . GLY A 1 197 ? -20.385 -12.858 9.228 1.00 93.94 197 GLY A CA 1
ATOM 1642 C C . GLY A 1 197 ? -19.503 -13.810 8.412 1.00 93.94 197 GLY A C 1
ATOM 1643 O O . GLY A 1 197 ? -20.037 -14.707 7.760 1.00 93.94 197 GLY A O 1
ATOM 1644 N N . LEU A 1 198 ? -18.172 -13.656 8.430 1.00 92.69 198 LEU A N 1
ATOM 1645 C CA . LEU A 1 198 ? -17.268 -14.643 7.842 1.00 92.69 198 LEU A CA 1
ATOM 1646 C C . LEU A 1 198 ? -17.386 -15.973 8.588 1.00 92.69 198 LEU A C 1
ATOM 1648 O O . LEU A 1 198 ? -17.300 -16.040 9.812 1.00 92.69 198 LEU A O 1
ATOM 1652 N N . VAL A 1 199 ? -17.541 -17.048 7.820 1.00 93.81 199 VAL A N 1
ATOM 1653 C CA . VAL A 1 199 ? -17.599 -18.421 8.321 1.00 93.81 199 VAL A CA 1
ATOM 1654 C C . VAL A 1 199 ? -16.683 -19.304 7.486 1.00 93.81 199 VAL A C 1
ATOM 1656 O O . VAL A 1 199 ? -16.621 -19.172 6.262 1.00 93.81 199 VAL A O 1
ATOM 1659 N N . LEU A 1 200 ? -15.974 -20.225 8.138 1.00 92.94 200 LEU A N 1
ATOM 1660 C CA . LEU A 1 200 ? -15.209 -21.252 7.440 1.00 92.94 200 LEU A CA 1
ATOM 1661 C C . LEU A 1 200 ? -16.146 -22.409 7.094 1.00 92.94 200 LEU A C 1
ATOM 1663 O O . LEU A 1 200 ? -16.736 -23.021 7.981 1.00 92.94 200 LEU A O 1
ATOM 1667 N N . ARG A 1 201 ? -16.285 -22.711 5.803 1.00 91.06 201 ARG A N 1
ATOM 1668 C CA . ARG A 1 201 ? -17.103 -23.825 5.315 1.00 91.06 201 ARG A CA 1
ATOM 1669 C C . ARG A 1 201 ? -16.305 -24.688 4.352 1.00 91.06 201 ARG A C 1
ATOM 1671 O O . ARG A 1 201 ? -15.467 -24.185 3.605 1.00 91.06 201 ARG A O 1
ATOM 1678 N N . ARG A 1 202 ? -16.598 -25.989 4.353 1.00 89.94 202 ARG A N 1
ATOM 1679 C CA . ARG A 1 202 ? -16.196 -26.878 3.265 1.00 89.94 202 ARG A CA 1
ATOM 1680 C C . ARG A 1 202 ? -17.097 -26.564 2.073 1.00 89.94 202 ARG A C 1
ATOM 1682 O O . ARG A 1 202 ? -18.315 -26.566 2.209 1.00 89.94 202 ARG A O 1
ATOM 1689 N N . VAL A 1 203 ? -16.486 -26.252 0.941 1.00 83.25 203 VAL A N 1
ATOM 1690 C CA . VAL A 1 203 ? -17.176 -26.075 -0.337 1.00 83.25 203 VAL A CA 1
ATOM 1691 C C . VAL A 1 203 ? -16.865 -27.285 -1.201 1.00 83.25 203 VAL A C 1
ATOM 1693 O O . VAL A 1 203 ? -15.698 -27.651 -1.348 1.00 83.25 203 VAL A O 1
ATOM 1696 N N . GLU A 1 204 ? -17.901 -27.920 -1.738 1.00 80.31 204 GLU A N 1
ATOM 1697 C CA . GLU A 1 204 ? -17.733 -28.886 -2.817 1.00 80.31 204 GLU A CA 1
ATOM 1698 C C . GLU A 1 204 ? -17.381 -28.101 -4.077 1.00 80.31 204 GLU A C 1
ATOM 1700 O O . GLU A 1 204 ? -18.110 -27.200 -4.496 1.00 80.31 204 GLU A O 1
ATOM 1705 N N . VAL A 1 205 ? -16.209 -28.375 -4.644 1.00 65.50 205 VAL A N 1
ATOM 1706 C CA . VAL A 1 205 ? -15.820 -27.772 -5.916 1.00 65.50 205 VAL A CA 1
ATOM 1707 C C . VAL A 1 205 ? -16.611 -28.504 -6.990 1.00 65.50 205 VAL A C 1
ATOM 1709 O O . VAL A 1 205 ? -16.233 -29.601 -7.389 1.00 65.50 205 VAL A O 1
ATOM 1712 N N . LEU A 1 206 ? -17.720 -27.917 -7.439 1.00 56.53 206 LEU A N 1
ATOM 1713 C CA . LEU A 1 206 ? -18.386 -28.375 -8.653 1.00 56.53 206 LEU A CA 1
ATOM 1714 C C . LEU A 1 206 ? -17.389 -28.204 -9.805 1.00 56.53 206 LEU A C 1
ATOM 1716 O O . LEU A 1 206 ? -17.025 -27.082 -10.161 1.00 56.53 206 LEU A O 1
ATOM 1720 N N . THR A 1 207 ? -16.902 -29.308 -10.368 1.00 48.12 207 THR A N 1
ATOM 1721 C CA . THR A 1 207 ? -16.094 -29.310 -11.591 1.00 48.12 207 THR A CA 1
ATOM 1722 C C . THR A 1 207 ? -17.002 -28.997 -12.775 1.00 48.12 207 THR A C 1
ATOM 1724 O O . THR A 1 207 ? -17.383 -29.885 -13.527 1.00 48.12 207 THR A O 1
ATOM 1727 N N . ALA A 1 208 ? -17.410 -27.740 -12.919 1.00 46.69 208 ALA A N 1
ATOM 1728 C CA . ALA A 1 208 ? -18.219 -27.291 -14.042 1.00 46.69 208 ALA A CA 1
ATOM 1729 C C . ALA A 1 208 ? -17.349 -26.522 -15.042 1.00 46.69 208 ALA A C 1
ATOM 1731 O O . ALA A 1 208 ? -17.171 -25.315 -14.925 1.00 46.69 208 ALA A O 1
ATOM 1732 N N . TYR A 1 209 ? -16.815 -27.255 -16.019 1.00 43.59 209 TYR A N 1
ATOM 1733 C CA . TYR A 1 209 ? -16.607 -26.778 -17.389 1.00 43.59 209 TYR A CA 1
ATOM 1734 C C . TYR A 1 209 ? -16.769 -27.983 -18.327 1.00 43.59 209 TYR A C 1
ATOM 1736 O O . TYR A 1 209 ? -15.812 -28.476 -18.917 1.00 43.59 209 TYR A O 1
ATOM 1744 N N . GLU A 1 210 ? -17.998 -28.487 -18.447 1.00 40.59 210 GLU A N 1
ATOM 1745 C CA . GLU A 1 210 ? -18.388 -29.204 -19.660 1.00 40.59 210 GLU A CA 1
ATOM 1746 C C . GLU A 1 210 ? -18.796 -28.154 -20.696 1.00 40.59 210 GLU A C 1
ATOM 1748 O O . GLU A 1 210 ? -19.667 -27.315 -20.470 1.00 40.59 210 GLU A O 1
ATOM 1753 N N . ASN A 1 211 ? -18.075 -28.151 -21.812 1.00 40.00 211 ASN A N 1
ATOM 1754 C CA . ASN A 1 211 ? -18.266 -27.244 -22.936 1.00 40.00 211 ASN A CA 1
ATOM 1755 C C . ASN A 1 211 ? -19.658 -27.501 -23.564 1.00 40.00 211 ASN A C 1
ATOM 1757 O O . ASN A 1 211 ? -19.865 -28.607 -24.069 1.00 40.00 211 ASN A O 1
ATOM 1761 N N . PRO A 1 212 ? -20.609 -26.545 -23.603 1.00 41.38 212 PRO A N 1
ATOM 1762 C CA . PRO A 1 212 ? -21.975 -26.826 -24.065 1.00 41.38 212 PRO A CA 1
ATOM 1763 C C . PRO A 1 212 ? -22.134 -26.988 -25.591 1.00 41.38 212 PRO A C 1
ATOM 1765 O O . PRO A 1 212 ? -23.256 -27.065 -26.079 1.00 41.38 212 PRO A O 1
ATOM 1768 N N . THR A 1 213 ? -21.058 -27.012 -26.383 1.00 43.53 213 THR A N 1
ATOM 1769 C CA . THR A 1 213 ? -21.126 -26.842 -27.851 1.00 43.53 213 THR A CA 1
ATOM 1770 C C . THR A 1 213 ? -20.784 -28.074 -28.693 1.00 43.53 213 THR A C 1
ATOM 1772 O O . THR A 1 213 ? -20.425 -27.939 -29.858 1.00 43.53 213 THR A O 1
ATOM 1775 N N . LYS A 1 214 ? -20.975 -29.297 -28.187 1.00 44.38 214 LYS A N 1
ATOM 1776 C CA . LYS A 1 214 ? -20.988 -30.499 -29.049 1.00 44.38 214 LYS A CA 1
ATOM 1777 C C . LYS A 1 214 ? -22.265 -31.320 -28.896 1.00 44.38 214 LYS A C 1
ATOM 1779 O O . LYS A 1 214 ? -22.243 -32.444 -28.419 1.00 44.38 214 LYS A O 1
ATOM 1784 N N . SER A 1 215 ? -23.388 -30.768 -29.347 1.00 43.88 215 SER A N 1
ATOM 1785 C CA . SER A 1 215 ? -24.489 -31.583 -2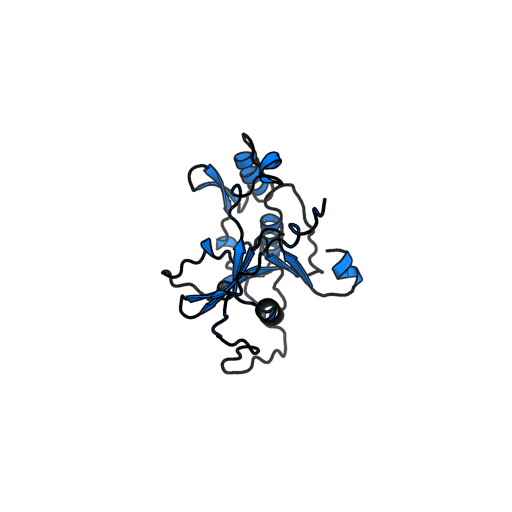9.876 1.00 43.88 215 SER A CA 1
ATOM 1786 C C . SER A 1 215 ? -25.348 -30.756 -30.833 1.00 43.88 215 SER A C 1
ATOM 1788 O O . SER A 1 215 ? -26.149 -29.929 -30.407 1.00 43.88 215 SER A O 1
ATOM 1790 N N . LYS A 1 216 ? -25.108 -30.948 -32.137 1.00 42.94 216 LYS A N 1
ATOM 1791 C CA . LYS A 1 216 ? -26.062 -30.897 -33.263 1.00 42.94 216 LYS A CA 1
ATOM 1792 C C . LYS A 1 216 ? -25.280 -30.846 -34.580 1.00 42.94 216 LYS A C 1
ATOM 1794 O O . LYS A 1 216 ? -25.232 -29.827 -35.253 1.00 42.94 216 LYS A O 1
ATOM 1799 N N . GLU A 1 217 ? -24.698 -31.978 -34.949 1.00 38.03 217 GLU A N 1
ATOM 1800 C CA . GLU A 1 217 ? -24.690 -32.378 -36.355 1.00 38.03 217 GLU A CA 1
ATOM 1801 C C . GLU A 1 217 ? -25.615 -33.588 -36.423 1.00 38.03 217 GLU A C 1
ATOM 1803 O O . GLU A 1 217 ? -25.271 -34.687 -35.999 1.00 38.03 217 GLU A O 1
ATOM 1808 N N . ILE A 1 218 ? -26.859 -33.316 -36.810 1.00 45.78 218 ILE A N 1
ATOM 1809 C CA . ILE A 1 218 ? -27.773 -34.322 -37.332 1.00 45.78 218 ILE A CA 1
ATOM 1810 C C . ILE A 1 218 ? -27.676 -34.126 -38.842 1.00 45.78 218 ILE A C 1
ATOM 1812 O O . ILE A 1 218 ? -28.122 -33.096 -39.351 1.00 45.78 218 ILE A O 1
ATOM 1816 N N . GLY A 1 219 ? -27.017 -35.068 -39.505 1.00 37.78 219 GLY A N 1
ATOM 1817 C CA . GLY A 1 219 ? -27.094 -35.323 -40.937 1.00 37.78 219 GLY A CA 1
ATOM 1818 C C . GLY A 1 219 ? -27.504 -36.771 -41.111 1.00 37.78 219 GLY A C 1
ATOM 1819 O O . GLY A 1 219 ? -26.926 -37.607 -40.379 1.00 37.78 219 GLY A O 1
#

Sequence (219 aa):
WDHSIQEGHKKHWILDDNIGCFYRLNHNLKYRVWSGTIFRVAEIFTDRYSNVAISGFNYELLIPRKRKGPPFYLNTRVYSNLLIRNDLPYRWRGRYNEDTDLCIRALKDGWCTILFNAFLADKVATMAMKGGNTDELYKEDGRLKMAQSLVDQHPDVARVSFKWGRPQHHVDYSKFKKNKLKLKPGLEIPEGINEYGLVLRRVEVLTAYENPTKSKEIG

Secondary structure (DSSP, 8-state):
-HHHHHTT-SEEEEE-TTEEEEEEEETTEEEEE-STHHHHHHHHHHHTBSSEEEEEEEEGGGS-TTS---SEEESS---SEEEEETT-S----SSS-HHHHHHHHHHHTT-EEEEEEEEEEEEPPTTSSSSTHHHHHSSTTHHHHHHHHHHHH-TTTEEEEEETTEEEEEE-GGGGTT----BPTT----SS---TT--------------TT------

pLDDT: mean 89.43, std 15.42, range [37.78, 98.88]